Protein AF-A0AA37P4A1-F1 (afdb_monomer_lite)

Sequence (288 aa):
MKNSFPLAQKMLPEIYSTVDMIMKGRPLLVLLLFAASAVILAGMYYAATRKGTTTRQDKWAGVLSDLDACSRRKHVKSAQYDHFAGIARQEREHDAERLFRAMAHAERLQEYNCANAIVRLGGRYAPPEHVTVFRGTTDDNLRRSIDFARRPPEGLHADDIERALQSGNRYAARVLIWARSGDMRHLALMETCRRRLAANGPADARNEIAGRRANNGTAGVPANGTARASGRGTAEGSENSRPDATADNAPKGYLVCPTCGNIYPAGCSDSYCPCCLTDGRRFVAFEE

InterPro domains:
  IPR009078 Ferritin-like superfamily [SSF47240] (78-195)
  IPR012347 Ferritin-like [G3DSA:1.20.1260.10] (63-200)

pLDDT: mean 78.84, std 21.93, range [30.44, 98.75]

Radius of gyration: 36.61 Å; chains: 1; bounding box: 147×50×75 Å

Foldseek 3Di:
DDDDDDPPPPPPPVVVVVVVCVVVVVVVVVVVVVVVVVVVVVVVVVVVVVVVLVVLCVLCVLLLVLLQVLLQVLLLLLVQLCVLLVQCVVVVLQLSNQLSNLLSLLSVLLSVLSQVVCVVSVHHHDYDPDHDYDDDHNLVSLVVLLVVLPDQPDDDNNCSLVSCVVSVNVSSNLSVVLSNVSSVQSNVSSVVSSVVVQVPDDPVSVVVVVVVVVVVVPDDDDDDDDDDDDDDDDDDDDPPPDPPDPDDPRQQHWWADSNRRRIDRPVPFDCADPSPRHGSVPTDISGD

Organism: NCBI:txid214856

Structure (mmCIF, N/CA/C/O backbone):
data_AF-A0AA37P4A1-F1
#
_entry.id   AF-A0AA37P4A1-F1
#
loop_
_atom_site.group_PDB
_atom_site.id
_atom_site.type_symbol
_atom_site.label_atom_id
_atom_site.label_alt_id
_atom_site.label_comp_id
_atom_site.label_asym_id
_atom_site.label_entity_id
_atom_site.label_seq_id
_atom_site.pdbx_PDB_ins_code
_atom_site.Cartn_x
_atom_site.Cartn_y
_atom_site.Cartn_z
_atom_site.occupancy
_atom_site.B_iso_or_equiv
_atom_site.auth_seq_id
_atom_site.auth_comp_id
_atom_site.auth_asym_id
_atom_site.auth_atom_id
_atom_site.pdbx_PDB_model_num
ATOM 1 N N . MET A 1 1 ? -101.490 -24.499 50.844 1.00 45.00 1 MET A N 1
ATOM 2 C CA . MET A 1 1 ? -100.768 -24.544 49.553 1.00 45.00 1 MET A CA 1
ATOM 3 C C . MET A 1 1 ? -100.178 -23.177 49.250 1.00 45.00 1 MET A C 1
ATOM 5 O O . MET A 1 1 ? -100.944 -22.265 48.972 1.00 45.00 1 MET A O 1
ATOM 9 N N . LYS A 1 2 ? -98.852 -23.039 49.332 1.00 37.88 2 LYS A N 1
ATOM 10 C CA . LYS A 1 2 ? -98.005 -22.237 48.430 1.00 37.88 2 LYS A CA 1
ATOM 11 C C . LYS A 1 2 ? -96.560 -22.383 48.904 1.00 37.88 2 LYS A C 1
ATOM 13 O O . LYS A 1 2 ? -96.164 -21.840 49.928 1.00 37.88 2 LYS A O 1
ATOM 18 N N . ASN A 1 3 ? -95.838 -23.212 48.159 1.00 48.62 3 ASN A N 1
ATOM 19 C CA . ASN A 1 3 ? -94.389 -23.308 48.169 1.00 48.62 3 ASN A CA 1
ATOM 20 C C . ASN A 1 3 ? -93.784 -21.962 47.747 1.00 48.62 3 ASN A C 1
ATOM 22 O O . ASN A 1 3 ? -94.386 -21.246 46.944 1.00 48.62 3 ASN A O 1
ATOM 26 N N . SER A 1 4 ? -92.582 -21.674 48.243 1.00 46.59 4 SER A N 1
ATOM 27 C CA . SER A 1 4 ? -91.368 -21.551 47.418 1.00 46.59 4 SER A CA 1
ATOM 28 C C . SER A 1 4 ? -90.395 -20.541 48.022 1.00 46.59 4 SER A C 1
ATOM 30 O O . SER A 1 4 ? -90.677 -19.351 48.123 1.00 46.59 4 SER A O 1
ATOM 32 N N . PHE A 1 5 ? -89.225 -21.065 48.385 1.00 61.09 5 PHE A N 1
ATOM 33 C CA . PHE A 1 5 ? -87.964 -20.346 48.553 1.00 61.09 5 PHE A CA 1
ATOM 34 C C . PHE A 1 5 ? -87.751 -19.311 47.434 1.00 61.09 5 PHE A C 1
ATOM 36 O O . PHE A 1 5 ? -87.923 -19.657 46.265 1.00 61.09 5 PHE A O 1
ATOM 43 N N . PRO A 1 6 ? -87.286 -18.089 47.765 1.00 48.62 6 PRO A N 1
ATOM 44 C CA . PRO A 1 6 ? -86.145 -17.559 47.021 1.00 48.62 6 PRO A CA 1
ATOM 45 C C . PRO A 1 6 ? -85.296 -16.611 47.890 1.00 48.62 6 PRO A C 1
ATOM 47 O O . PRO A 1 6 ? -85.374 -15.393 47.754 1.00 48.62 6 PRO A O 1
ATOM 50 N N . LEU A 1 7 ? -84.464 -17.147 48.786 1.00 47.16 7 LEU A N 1
ATOM 51 C CA . LEU A 1 7 ? -83.413 -16.346 49.444 1.00 47.16 7 LEU A CA 1
ATOM 52 C C . LEU A 1 7 ? -81.990 -16.774 49.054 1.00 47.16 7 LEU A C 1
ATOM 54 O O . LEU A 1 7 ? -81.030 -16.087 49.378 1.00 47.16 7 LEU A O 1
ATOM 58 N N . ALA A 1 8 ? -81.850 -17.852 48.275 1.00 47.88 8 ALA A N 1
ATOM 59 C CA . ALA A 1 8 ? -80.556 -18.377 47.836 1.00 47.88 8 ALA A CA 1
ATOM 60 C C . ALA A 1 8 ? -80.054 -17.815 46.484 1.00 47.88 8 ALA A C 1
ATOM 62 O O . ALA A 1 8 ? -78.933 -18.108 46.084 1.00 47.88 8 ALA A O 1
ATOM 63 N N . GLN A 1 9 ? -80.836 -16.991 45.770 1.00 49.31 9 GLN A N 1
ATOM 64 C CA . GLN A 1 9 ? -80.509 -16.596 44.385 1.00 49.31 9 GLN A CA 1
ATOM 65 C C . GLN A 1 9 ? -79.677 -15.299 44.255 1.00 49.31 9 GLN A C 1
ATOM 67 O O . GLN A 1 9 ? -79.242 -14.970 43.155 1.00 49.31 9 GLN A O 1
ATOM 72 N N . LYS A 1 10 ? -79.446 -14.534 45.334 1.00 48.88 10 LYS A N 1
ATOM 73 C CA . LYS A 1 10 ? -78.758 -13.222 45.253 1.00 48.88 10 LYS A CA 1
ATOM 74 C C . LYS A 1 10 ? -77.292 -13.201 45.703 1.00 48.88 10 LYS A C 1
ATOM 76 O O . LYS A 1 10 ? -76.609 -12.238 45.396 1.00 48.88 10 LYS A O 1
ATOM 81 N N . MET A 1 11 ? -76.790 -14.249 46.362 1.00 46.53 11 MET A N 1
ATOM 82 C CA . MET A 1 11 ? -75.422 -14.278 46.926 1.00 46.53 11 MET A CA 1
ATOM 83 C C . MET A 1 11 ? -74.355 -14.884 45.989 1.00 46.53 11 MET A C 1
ATOM 85 O O . MET A 1 11 ? -73.165 -14.785 46.262 1.00 46.53 11 MET A O 1
ATOM 89 N N . LEU A 1 12 ? -74.751 -15.523 44.883 1.00 51.62 12 LEU A N 1
ATOM 90 C CA . LEU A 1 12 ? -73.825 -16.195 43.956 1.00 51.62 12 LEU A CA 1
ATOM 91 C C . LEU A 1 12 ? -73.126 -15.288 42.911 1.00 51.62 12 LEU A C 1
ATOM 93 O O . LEU A 1 12 ? -71.955 -15.548 42.631 1.00 51.62 12 LEU A O 1
ATOM 97 N N . PRO A 1 13 ? -73.742 -14.232 42.331 1.00 52.38 13 PRO A N 1
ATOM 98 C CA . PRO A 1 13 ? -73.084 -13.447 41.277 1.00 52.38 13 PRO A CA 1
ATOM 99 C C . PRO A 1 13 ? -72.002 -12.487 41.806 1.00 52.38 13 PRO A C 1
ATOM 101 O O . PRO A 1 13 ? -71.057 -12.166 41.087 1.00 52.38 13 PRO A O 1
ATOM 104 N N . GLU A 1 14 ? -72.090 -12.071 43.071 1.00 52.44 14 GLU A N 1
ATOM 105 C CA . GLU A 1 14 ? -71.156 -11.113 43.683 1.00 52.44 14 GLU A CA 1
ATOM 106 C C . GLU A 1 14 ? -69.807 -11.764 44.051 1.00 52.44 14 GLU A C 1
ATOM 108 O O . GLU A 1 14 ? -68.739 -11.172 43.867 1.00 52.44 14 GLU A O 1
ATOM 113 N N . ILE A 1 15 ? -69.839 -13.037 44.462 1.00 53.81 15 ILE A N 1
ATOM 114 C CA . ILE A 1 15 ? -68.646 -13.857 44.726 1.00 53.81 15 ILE A CA 1
ATOM 115 C C . ILE A 1 15 ? -67.966 -14.264 43.406 1.00 53.81 15 ILE A C 1
ATOM 117 O O . ILE A 1 15 ? -66.741 -14.243 43.301 1.00 53.81 15 ILE A O 1
ATOM 121 N N . TYR A 1 16 ? -68.738 -14.570 42.355 1.00 54.00 16 TYR A N 1
ATOM 122 C CA . TYR A 1 16 ? -68.175 -14.931 41.046 1.00 54.00 16 TYR A CA 1
ATOM 123 C C . TYR A 1 16 ? -67.425 -13.759 40.384 1.00 54.00 16 TYR A C 1
ATOM 125 O O . TYR A 1 16 ? -66.360 -13.958 39.801 1.00 54.00 16 TYR A O 1
ATOM 133 N N . SER A 1 17 ? -67.928 -12.526 40.526 1.00 56.84 17 SER A N 1
ATOM 134 C CA . SER A 1 17 ? -67.286 -11.322 39.976 1.00 56.84 17 SER A CA 1
ATOM 135 C C . SER A 1 17 ? -65.995 -10.933 40.706 1.00 56.84 17 SER A C 1
ATOM 137 O O . SER A 1 17 ? -65.056 -10.450 40.075 1.00 56.84 17 SER A O 1
ATOM 139 N N . THR A 1 18 ? -65.918 -11.138 42.023 1.00 54.84 18 THR A N 1
ATOM 140 C CA . THR A 1 18 ? -64.713 -10.835 42.816 1.00 54.84 18 THR A CA 1
ATOM 141 C C . THR A 1 18 ? -63.614 -11.877 42.604 1.00 54.84 18 THR A C 1
ATOM 143 O O . THR A 1 18 ? -62.444 -11.515 42.477 1.00 54.84 18 THR A O 1
ATOM 146 N N . VAL A 1 19 ? -63.967 -13.160 42.475 1.00 56.28 19 VAL A N 1
ATOM 147 C CA . VAL A 1 19 ? -63.004 -14.236 42.181 1.00 56.28 19 VAL A CA 1
ATOM 148 C C . VAL A 1 19 ? -62.468 -14.149 40.739 1.00 56.28 19 VAL A C 1
ATOM 150 O O . VAL A 1 19 ? -61.270 -14.349 40.538 1.00 56.28 19 VAL A O 1
ATOM 153 N N . ASP A 1 20 ? -63.284 -13.761 39.747 1.00 55.09 20 ASP A N 1
ATOM 154 C CA . ASP A 1 20 ? -62.845 -13.537 38.351 1.00 55.09 20 ASP A CA 1
ATOM 155 C C . ASP A 1 20 ? -61.889 -12.331 38.219 1.00 55.09 20 ASP A C 1
ATOM 157 O O . ASP A 1 20 ? -60.871 -12.411 37.525 1.00 55.09 20 ASP A O 1
ATOM 161 N N . MET A 1 21 ? -62.131 -11.245 38.968 1.00 54.72 21 MET A N 1
ATOM 162 C CA . MET A 1 21 ? -61.212 -10.097 39.052 1.00 54.72 21 MET A CA 1
ATOM 163 C C . MET A 1 21 ? -59.857 -10.473 39.680 1.00 54.72 21 MET A C 1
ATOM 165 O O . MET A 1 21 ? -58.810 -10.010 39.223 1.00 54.72 21 MET A O 1
ATOM 169 N N . ILE A 1 22 ? -59.850 -11.347 40.694 1.00 57.16 22 ILE A N 1
ATOM 170 C CA . ILE A 1 22 ? -58.630 -11.824 41.370 1.00 57.16 22 ILE A CA 1
ATOM 171 C C . ILE A 1 22 ? -57.854 -12.839 40.503 1.00 57.16 22 ILE A C 1
ATOM 173 O O . ILE A 1 22 ? -56.619 -12.822 40.498 1.00 57.16 22 ILE A O 1
ATOM 177 N N . MET A 1 23 ? -58.550 -13.693 39.741 1.00 60.34 23 MET A N 1
ATOM 178 C CA . MET A 1 23 ? -57.962 -14.702 38.843 1.00 60.34 23 MET A CA 1
ATOM 179 C C . MET A 1 23 ? -57.411 -14.114 37.535 1.00 60.34 23 MET A C 1
ATOM 181 O O . MET A 1 23 ? -56.427 -14.639 37.024 1.00 60.34 23 MET A O 1
ATOM 185 N N . LYS A 1 24 ? -57.981 -13.019 37.007 1.00 60.94 24 LYS A N 1
ATOM 186 C CA . LYS A 1 24 ? -57.465 -12.306 35.815 1.00 60.94 24 LYS A CA 1
ATOM 187 C C . LYS A 1 24 ? -56.474 -11.187 36.148 1.00 60.94 24 LYS A C 1
ATOM 189 O O . LYS A 1 24 ? -55.558 -10.936 35.367 1.00 60.94 24 LYS A O 1
ATOM 194 N N . GLY A 1 25 ? -56.601 -10.546 37.311 1.00 63.66 25 GLY A N 1
ATOM 195 C CA . GLY A 1 25 ? -55.705 -9.461 37.727 1.00 63.66 25 GLY A CA 1
ATOM 196 C C . GLY A 1 25 ? -54.273 -9.927 38.002 1.00 63.66 25 GLY A C 1
ATOM 197 O O . GLY A 1 25 ? -53.319 -9.245 37.639 1.00 63.66 25 GLY A O 1
ATOM 198 N N . ARG A 1 26 ? -54.106 -11.124 38.578 1.00 74.88 26 ARG A N 1
ATOM 199 C CA . ARG A 1 26 ? -52.792 -11.730 38.850 1.00 74.88 26 ARG A CA 1
ATOM 200 C C . ARG A 1 26 ? -51.976 -12.059 37.590 1.00 74.88 26 ARG A C 1
ATOM 202 O O . ARG A 1 26 ? -50.832 -11.616 37.526 1.00 74.88 26 ARG A O 1
ATOM 209 N N . PRO A 1 27 ? -52.504 -12.782 36.583 1.00 79.69 27 PRO A N 1
ATOM 210 C CA . PRO A 1 27 ? -51.762 -13.045 35.354 1.00 79.69 27 PRO A CA 1
ATOM 211 C C . PRO A 1 27 ? -51.513 -11.765 34.553 1.00 79.69 27 PRO A C 1
ATOM 213 O O . PRO A 1 27 ? -50.423 -11.617 34.013 1.00 79.69 27 PRO A O 1
ATOM 216 N N . LEU A 1 28 ? -52.451 -10.806 34.538 1.00 83.69 28 LEU A N 1
ATOM 217 C CA . LEU A 1 28 ? -52.241 -9.504 33.896 1.00 83.69 28 LEU A CA 1
ATOM 218 C C . LEU A 1 28 ? -51.096 -8.719 34.559 1.00 83.69 28 LEU A C 1
ATOM 220 O O . LEU A 1 28 ? -50.237 -8.185 33.862 1.00 83.69 28 LEU A O 1
ATOM 224 N N . LEU A 1 29 ? -51.044 -8.697 35.895 1.00 84.69 29 LEU A N 1
ATOM 225 C CA . LEU A 1 29 ? -49.957 -8.073 36.653 1.00 84.69 29 LEU A CA 1
ATOM 226 C C . LEU A 1 29 ? -48.603 -8.724 36.334 1.00 84.69 29 LEU A C 1
ATOM 228 O O . LEU A 1 29 ? -47.626 -8.021 36.092 1.00 84.69 29 LEU A O 1
ATOM 232 N N . VAL A 1 30 ? -48.542 -10.059 36.295 1.00 86.50 30 VAL A N 1
ATOM 233 C CA . VAL A 1 30 ? -47.315 -10.797 35.948 1.00 86.50 30 VAL A CA 1
ATOM 234 C C . VAL A 1 30 ? -46.861 -10.471 34.522 1.00 86.50 30 VAL A C 1
ATOM 236 O O . VAL A 1 30 ? -45.675 -10.245 34.297 1.00 86.50 30 VAL A O 1
ATOM 239 N N . LEU A 1 31 ? -47.792 -10.378 33.571 1.00 89.06 31 LEU A N 1
ATOM 240 C CA . LEU A 1 31 ? -47.498 -10.033 32.178 1.00 89.06 31 LEU A CA 1
ATOM 241 C C . LEU A 1 31 ? -46.980 -8.591 32.046 1.00 89.06 31 LEU A C 1
ATOM 243 O O . LEU A 1 31 ? -46.011 -8.350 31.329 1.00 89.06 31 LEU A O 1
ATOM 247 N N . LEU A 1 32 ? -47.565 -7.649 32.793 1.00 90.44 32 LEU A N 1
ATOM 248 C CA . LEU A 1 32 ? -47.102 -6.259 32.859 1.00 90.44 32 LEU A CA 1
ATOM 249 C C . LEU A 1 32 ? -45.704 -6.144 33.475 1.00 90.44 32 LEU A C 1
ATOM 251 O O . LEU A 1 32 ? -44.870 -5.412 32.946 1.00 90.44 32 LEU A O 1
ATOM 255 N N . LEU A 1 33 ? -45.420 -6.887 34.549 1.00 93.81 33 LEU A N 1
ATOM 256 C CA . LEU A 1 33 ? -44.086 -6.934 35.153 1.00 93.81 33 LEU A CA 1
ATOM 257 C C . LEU A 1 33 ? -43.059 -7.533 34.190 1.00 93.81 33 LEU A C 1
ATOM 259 O O . LEU A 1 33 ? -41.960 -7.000 34.064 1.00 93.81 33 LEU A O 1
ATOM 263 N N . PHE A 1 34 ? -43.423 -8.590 33.464 1.00 93.69 34 PHE A N 1
ATOM 264 C CA . PHE A 1 34 ? -42.543 -9.203 32.473 1.00 93.69 34 PHE A CA 1
ATOM 265 C C . PHE A 1 34 ? -42.251 -8.250 31.307 1.00 93.69 34 PHE A C 1
ATOM 267 O O . PHE A 1 34 ? -41.096 -8.090 30.913 1.00 93.69 34 PHE A O 1
ATOM 274 N N . ALA A 1 35 ? -43.275 -7.558 30.798 1.00 93.88 35 ALA A N 1
ATOM 275 C CA . ALA A 1 35 ? -43.117 -6.534 29.771 1.00 93.88 35 ALA A CA 1
ATOM 276 C C . ALA A 1 35 ? -42.239 -5.371 30.265 1.00 93.88 35 ALA A C 1
ATOM 278 O O . ALA A 1 35 ? -41.321 -4.954 29.561 1.00 93.88 35 ALA A O 1
ATOM 279 N N . ALA A 1 36 ? -42.457 -4.895 31.494 1.00 94.69 36 ALA A N 1
ATOM 280 C CA . ALA A 1 36 ? -41.635 -3.856 32.107 1.00 94.69 36 ALA A CA 1
ATOM 281 C C . ALA A 1 36 ? -40.171 -4.303 32.255 1.00 94.69 36 ALA A C 1
ATOM 283 O O . ALA A 1 36 ? -39.266 -3.573 31.855 1.00 94.69 36 ALA A O 1
ATOM 284 N N . SER A 1 37 ? -39.921 -5.521 32.745 1.00 94.06 37 SER A N 1
ATOM 285 C CA . SER A 1 37 ? -38.572 -6.092 32.829 1.00 94.06 37 SER A CA 1
ATOM 286 C C . SER A 1 37 ? -37.913 -6.234 31.459 1.00 94.06 37 SER A C 1
ATOM 288 O O . SER A 1 37 ? -36.741 -5.889 31.324 1.00 94.06 37 SER A O 1
ATOM 290 N N . ALA A 1 38 ? -38.642 -6.682 30.433 1.00 94.56 38 ALA A N 1
ATOM 291 C CA . ALA A 1 38 ? -38.116 -6.792 29.074 1.00 94.56 38 ALA A CA 1
ATOM 292 C C . ALA A 1 38 ? -37.735 -5.420 28.494 1.00 94.56 38 ALA A C 1
ATOM 294 O O . ALA A 1 38 ? -36.668 -5.283 27.899 1.00 94.56 38 ALA A O 1
ATOM 295 N N . VAL A 1 39 ? -38.557 -4.389 28.719 1.00 94.69 39 VAL A N 1
ATOM 296 C CA . VAL A 1 39 ? -38.268 -3.009 28.297 1.00 94.69 39 VAL A CA 1
ATOM 297 C C . VAL A 1 39 ? -37.053 -2.444 29.034 1.00 94.69 39 VAL A C 1
ATOM 299 O O . VAL A 1 39 ? -36.182 -1.850 28.400 1.00 94.69 39 VAL A O 1
ATOM 302 N N . ILE A 1 40 ? -36.946 -2.661 30.348 1.00 93.94 40 ILE A N 1
ATOM 303 C CA . ILE A 1 40 ? -35.789 -2.226 31.145 1.00 93.94 40 ILE A CA 1
ATOM 304 C C . ILE A 1 40 ? -34.516 -2.928 30.664 1.00 93.94 40 ILE A C 1
ATOM 306 O O . ILE A 1 40 ? -33.496 -2.271 30.452 1.00 93.94 40 ILE A O 1
ATOM 310 N N . LEU A 1 41 ? -34.573 -4.243 30.436 1.00 93.69 41 LEU A N 1
ATOM 311 C CA . LEU A 1 41 ? -33.433 -5.029 29.970 1.00 93.69 41 LEU A CA 1
ATOM 312 C C . LEU A 1 41 ? -33.001 -4.611 28.558 1.00 93.69 41 LEU A C 1
ATOM 314 O O . LEU A 1 41 ? -31.811 -4.414 28.317 1.00 93.69 41 LEU A O 1
ATOM 318 N N . ALA A 1 42 ? -33.955 -4.406 27.647 1.00 92.56 42 ALA A N 1
ATOM 319 C CA . ALA A 1 42 ? -33.691 -3.894 26.306 1.00 92.56 42 ALA A CA 1
ATOM 320 C C . ALA A 1 42 ? -33.094 -2.478 26.351 1.00 92.56 42 ALA A C 1
ATOM 322 O O . ALA A 1 42 ? -32.125 -2.198 25.647 1.00 92.56 42 ALA A O 1
ATOM 323 N N . GLY A 1 43 ? -33.610 -1.603 27.220 1.00 91.12 43 GLY A N 1
ATOM 324 C CA . GLY A 1 43 ? -33.081 -0.258 27.439 1.00 91.12 43 GLY A CA 1
ATOM 325 C C . GLY A 1 43 ? -31.653 -0.267 27.989 1.00 91.12 43 GLY A C 1
ATOM 326 O O . GLY A 1 43 ? -30.796 0.462 27.488 1.00 91.12 43 GLY A O 1
ATOM 327 N N . MET A 1 44 ? -31.365 -1.133 28.964 1.00 91.12 44 MET A N 1
ATOM 328 C CA . MET A 1 44 ? -30.019 -1.324 29.509 1.00 91.12 44 MET A CA 1
ATOM 329 C C . MET A 1 44 ? -29.046 -1.871 28.467 1.00 91.12 44 MET A C 1
ATOM 331 O O . MET A 1 44 ? -27.951 -1.328 28.319 1.00 91.12 44 MET A O 1
ATOM 335 N N . TYR A 1 45 ? -29.444 -2.907 27.725 1.00 89.62 45 TYR A N 1
ATOM 336 C CA . TYR A 1 45 ? -28.643 -3.481 26.646 1.00 89.62 45 TYR A CA 1
ATOM 337 C C . TYR A 1 45 ? -28.313 -2.415 25.599 1.00 89.62 45 TYR A C 1
ATOM 339 O O . TYR A 1 45 ? -27.148 -2.190 25.277 1.00 89.62 45 TYR A O 1
ATOM 347 N N . TYR A 1 46 ? -29.326 -1.673 25.154 1.00 85.12 46 TYR A N 1
ATOM 348 C CA . TYR A 1 46 ? -29.179 -0.631 24.149 1.00 85.12 46 TYR A CA 1
ATOM 349 C C . TYR A 1 46 ? -28.316 0.553 24.619 1.00 85.12 46 TYR A C 1
ATOM 351 O O . TYR A 1 46 ? -27.486 1.074 23.865 1.00 85.12 46 TYR A O 1
ATOM 359 N N . ALA A 1 47 ? -28.464 0.972 25.879 1.00 81.31 47 ALA A N 1
ATOM 360 C CA . ALA A 1 47 ? -27.635 2.012 26.477 1.00 81.31 47 ALA A CA 1
ATOM 361 C C . ALA A 1 47 ? -26.174 1.563 26.629 1.00 81.31 47 ALA A C 1
ATOM 363 O O . ALA A 1 47 ? -25.268 2.351 26.353 1.00 81.31 47 ALA A O 1
ATOM 364 N N . ALA A 1 48 ? -25.934 0.310 27.024 1.00 76.00 48 ALA A N 1
ATOM 365 C CA . ALA A 1 48 ? -24.592 -0.254 27.144 1.00 76.00 48 ALA A CA 1
ATOM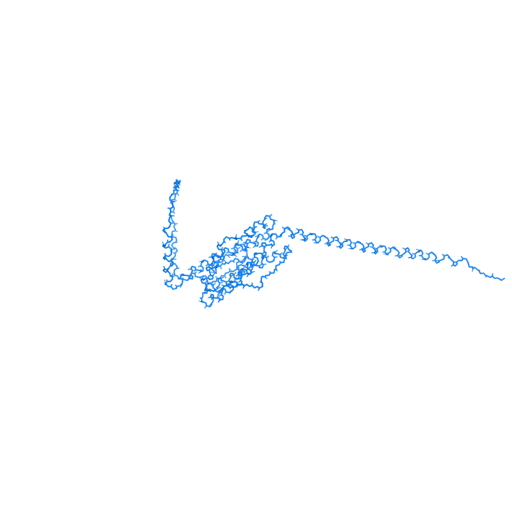 366 C C . ALA A 1 48 ? -23.893 -0.346 25.777 1.00 76.00 48 ALA A C 1
ATOM 368 O O . ALA A 1 48 ? -22.739 0.071 25.648 1.00 76.00 48 ALA A O 1
ATOM 369 N N . THR A 1 49 ? -24.599 -0.799 24.735 1.00 72.25 49 THR A N 1
ATOM 370 C CA . THR A 1 49 ? -24.040 -0.906 23.378 1.00 72.25 49 THR A CA 1
ATOM 371 C C . THR A 1 49 ? -23.787 0.459 22.734 1.00 72.25 49 THR A C 1
ATOM 373 O O . THR A 1 49 ? -22.743 0.648 22.105 1.00 72.25 49 THR A O 1
ATOM 376 N N . ARG A 1 50 ? -24.680 1.449 22.909 1.00 67.94 50 ARG A N 1
ATOM 377 C CA . ARG A 1 50 ? -24.446 2.816 22.398 1.00 67.94 50 ARG A CA 1
ATOM 378 C C . ARG A 1 50 ? -23.283 3.504 23.108 1.00 67.94 50 ARG A C 1
ATOM 380 O O . ARG A 1 50 ? -22.385 3.997 22.433 1.00 67.94 50 ARG A O 1
ATOM 387 N N . LYS A 1 51 ? -23.283 3.526 24.449 1.00 60.28 51 LYS A N 1
ATOM 388 C CA . LYS A 1 51 ? -22.247 4.223 25.233 1.00 60.28 51 LYS A CA 1
ATOM 389 C C . LYS A 1 51 ? -20.860 3.670 24.913 1.00 60.28 51 LYS A C 1
ATOM 391 O O . LYS A 1 51 ? -19.974 4.448 24.588 1.00 60.28 51 LYS A O 1
ATOM 396 N N . GLY A 1 52 ? -20.698 2.344 24.875 1.00 59.72 52 GLY A N 1
ATOM 397 C CA . GLY A 1 52 ? -19.419 1.714 24.526 1.00 59.72 52 GLY A CA 1
ATOM 398 C C . GLY A 1 52 ? -18.914 2.045 23.114 1.00 59.72 52 GLY A C 1
ATOM 399 O O . GLY A 1 52 ? -17.704 2.133 22.905 1.00 59.72 52 GLY A O 1
ATOM 400 N N . THR A 1 53 ? -19.817 2.275 22.155 1.00 58.56 53 THR A N 1
ATOM 401 C CA . THR A 1 53 ? -19.453 2.632 20.774 1.00 58.56 53 THR A CA 1
ATOM 402 C C . THR A 1 53 ? -18.944 4.073 20.682 1.00 58.56 53 THR A C 1
ATOM 404 O O . THR A 1 53 ? -17.883 4.306 20.104 1.00 58.56 53 THR A O 1
ATOM 407 N N . THR A 1 54 ? -19.640 5.027 21.310 1.00 59.94 54 THR A N 1
ATOM 408 C CA . THR A 1 54 ? -19.263 6.451 21.291 1.00 59.94 54 THR A CA 1
ATOM 409 C C . THR A 1 54 ? -17.943 6.704 22.025 1.00 59.94 54 THR A C 1
ATOM 411 O O . THR A 1 54 ? -17.042 7.314 21.459 1.00 59.94 54 THR A O 1
ATOM 414 N N . THR A 1 55 ? -17.749 6.147 23.229 1.00 61.22 55 THR A N 1
ATOM 415 C CA . THR A 1 55 ? -16.500 6.353 23.996 1.00 61.22 55 THR A CA 1
ATOM 416 C C . THR A 1 55 ? -15.280 5.726 23.308 1.00 61.22 55 THR A C 1
ATOM 418 O O . THR A 1 55 ? -14.159 6.217 23.435 1.00 61.22 55 THR A O 1
ATOM 421 N N . ARG A 1 56 ? -15.482 4.632 22.558 1.00 60.22 56 ARG A N 1
ATOM 422 C CA . ARG A 1 56 ? -14.427 3.992 21.760 1.00 60.22 56 ARG A CA 1
ATOM 423 C C . ARG A 1 56 ? -14.071 4.815 20.518 1.00 60.22 56 ARG A C 1
ATOM 425 O O . ARG A 1 56 ? -12.888 4.892 20.199 1.00 60.22 56 ARG A O 1
ATOM 432 N N . GLN A 1 57 ? -15.046 5.410 19.828 1.00 61.84 57 GLN A N 1
ATOM 433 C CA . GLN A 1 57 ? -14.779 6.283 18.677 1.00 61.84 57 GLN A CA 1
ATOM 434 C C . GLN A 1 57 ? -14.007 7.541 19.085 1.00 61.84 57 GLN A C 1
ATOM 436 O O . GLN A 1 57 ? -13.003 7.840 18.444 1.00 61.84 57 GLN A O 1
ATOM 441 N N . ASP A 1 58 ? -14.381 8.191 20.190 1.00 72.75 58 ASP A N 1
ATOM 442 C CA . ASP A 1 58 ? -13.643 9.352 20.709 1.00 72.75 58 ASP A CA 1
ATOM 443 C C . ASP A 1 58 ? -12.197 8.989 21.076 1.00 72.75 58 ASP A C 1
ATOM 445 O O . ASP A 1 58 ? -11.260 9.713 20.740 1.00 72.75 58 ASP A O 1
ATOM 449 N N . LYS A 1 59 ? -11.984 7.812 21.687 1.00 81.75 59 LYS A N 1
ATOM 450 C CA . LYS A 1 59 ? -10.641 7.322 22.042 1.00 81.75 59 LYS A CA 1
ATOM 451 C C . LYS A 1 59 ? -9.729 7.136 20.825 1.00 81.75 59 LYS A C 1
ATOM 453 O O . LYS A 1 59 ? -8.524 7.366 20.919 1.00 81.75 59 LYS A O 1
ATOM 458 N N . TRP A 1 60 ? -10.275 6.671 19.702 1.00 89.12 60 TRP A N 1
ATOM 459 C CA . TRP A 1 60 ? -9.493 6.316 18.514 1.00 89.12 60 TRP A CA 1
ATOM 460 C C . TRP A 1 60 ? -9.620 7.317 17.370 1.00 89.12 60 TRP A C 1
ATOM 462 O O . TRP A 1 60 ? -9.104 7.032 16.295 1.00 89.12 60 TRP A O 1
ATOM 472 N N . ALA A 1 61 ? -10.257 8.472 17.572 1.00 90.31 61 ALA A N 1
ATOM 473 C CA . ALA A 1 61 ? -10.547 9.423 16.500 1.00 90.31 61 ALA A CA 1
ATOM 474 C C . ALA A 1 61 ? -9.293 9.812 15.694 1.00 90.31 61 ALA A C 1
ATOM 476 O O . ALA A 1 61 ? -9.298 9.737 14.466 1.00 90.31 61 ALA A O 1
ATOM 477 N N . GLY A 1 62 ? -8.185 10.124 16.378 1.00 92.25 62 GLY A N 1
ATOM 478 C CA . GLY A 1 62 ? -6.904 10.415 15.724 1.00 92.25 62 GLY A CA 1
ATOM 479 C C . GLY A 1 62 ? -6.346 9.224 14.938 1.00 92.25 62 GLY A C 1
ATOM 480 O O . GLY A 1 62 ? -5.987 9.367 13.778 1.00 92.25 62 GLY A O 1
ATOM 481 N N . VAL A 1 63 ? -6.363 8.024 15.527 1.00 94.94 63 VAL A N 1
ATOM 482 C CA . VAL A 1 63 ? -5.872 6.795 14.874 1.00 94.94 63 VAL A CA 1
ATOM 483 C C . VAL A 1 63 ? -6.722 6.420 13.656 1.00 94.94 63 VAL A C 1
ATOM 485 O O . VAL A 1 63 ? -6.194 5.963 12.646 1.00 94.94 63 VAL A O 1
ATOM 488 N N . LEU A 1 64 ? -8.041 6.607 13.735 1.00 95.38 64 LEU A N 1
ATOM 489 C CA . LEU A 1 64 ? -8.959 6.400 12.616 1.00 95.38 64 LEU A CA 1
ATOM 490 C C . LEU A 1 64 ? -8.663 7.378 11.474 1.00 95.38 64 LEU A C 1
ATOM 492 O O . LEU A 1 64 ? -8.631 6.953 10.322 1.00 95.38 64 LEU A O 1
ATOM 496 N N . SER A 1 65 ? -8.396 8.648 11.795 1.00 94.69 65 SER A N 1
ATOM 497 C CA . SER A 1 65 ? -7.980 9.665 10.821 1.00 94.69 65 SER A CA 1
ATOM 498 C C . SER A 1 65 ? -6.648 9.305 10.153 1.00 94.69 65 SER A C 1
ATOM 500 O O . SER A 1 65 ? -6.535 9.342 8.929 1.00 94.69 65 SER A O 1
ATOM 502 N N . ASP A 1 66 ? -5.662 8.857 10.932 1.00 95.38 66 ASP A N 1
ATOM 503 C CA . ASP A 1 66 ? -4.354 8.435 10.421 1.00 95.38 66 ASP A CA 1
ATOM 504 C C . ASP A 1 66 ? -4.461 7.230 9.472 1.00 95.38 66 ASP A C 1
ATOM 506 O O . ASP A 1 66 ? -3.851 7.209 8.398 1.00 95.38 66 ASP A O 1
ATOM 510 N N . LEU A 1 67 ? -5.276 6.232 9.833 1.00 97.06 67 LEU A N 1
ATOM 511 C CA . LEU A 1 67 ? -5.538 5.071 8.984 1.00 97.06 67 LEU A CA 1
ATOM 512 C C . LEU A 1 67 ? -6.310 5.445 7.710 1.00 97.06 67 LEU A C 1
ATOM 514 O O . LEU A 1 67 ? -6.000 4.895 6.652 1.00 97.06 67 LEU A O 1
ATOM 518 N N . ASP A 1 68 ? -7.291 6.352 7.775 1.00 96.12 68 ASP A N 1
ATOM 519 C CA . ASP A 1 68 ? -8.036 6.825 6.594 1.00 96.12 68 ASP A CA 1
ATOM 520 C C . ASP A 1 68 ? -7.106 7.580 5.641 1.00 96.12 68 ASP A C 1
ATOM 522 O O . ASP A 1 68 ? -7.024 7.246 4.457 1.00 96.12 68 ASP A O 1
ATOM 526 N N . ALA A 1 69 ? -6.303 8.506 6.169 1.00 95.12 69 ALA A N 1
ATOM 527 C CA . ALA A 1 69 ? -5.311 9.234 5.393 1.00 95.12 69 ALA A CA 1
ATOM 528 C C . ALA A 1 69 ? -4.279 8.290 4.758 1.00 95.12 69 ALA A C 1
ATOM 530 O O . ALA A 1 69 ? -3.915 8.462 3.593 1.00 95.12 69 ALA A O 1
ATOM 531 N N . CYS A 1 70 ? -3.826 7.268 5.492 1.00 95.94 70 CYS A N 1
ATOM 532 C CA . CYS A 1 70 ? -2.963 6.230 4.940 1.00 95.94 70 CYS A CA 1
ATOM 533 C C . CYS A 1 70 ? -3.665 5.477 3.801 1.00 95.94 70 CYS A C 1
ATOM 535 O O . CYS A 1 70 ? -3.131 5.434 2.695 1.00 95.94 70 CYS A O 1
ATOM 537 N N . SER A 1 71 ? -4.884 4.976 4.028 1.00 97.56 71 SER A N 1
ATOM 538 C CA . SER A 1 71 ? -5.673 4.233 3.032 1.00 97.56 71 SER A CA 1
ATOM 539 C C . SER A 1 71 ? -5.842 5.026 1.733 1.00 97.56 71 SER A C 1
ATOM 541 O O . SER A 1 71 ? -5.529 4.517 0.660 1.00 97.56 71 SER A O 1
ATOM 543 N N . ARG A 1 72 ? -6.214 6.311 1.821 1.00 96.12 72 ARG A N 1
ATOM 544 C CA . ARG A 1 72 ? -6.368 7.194 0.650 1.00 96.12 72 ARG A CA 1
ATOM 545 C C . ARG A 1 72 ? -5.067 7.385 -0.124 1.00 96.12 72 ARG A C 1
ATOM 547 O O . ARG A 1 72 ? -5.080 7.349 -1.353 1.00 96.12 72 ARG A O 1
ATOM 554 N N . ARG A 1 73 ? -3.935 7.579 0.568 1.00 94.38 73 ARG A N 1
ATOM 555 C CA . ARG A 1 73 ? -2.623 7.698 -0.095 1.00 94.38 73 ARG A CA 1
ATOM 556 C C . ARG A 1 73 ? -2.267 6.412 -0.837 1.00 94.38 73 ARG A C 1
ATOM 558 O O . ARG A 1 73 ? -1.847 6.486 -1.988 1.00 94.38 73 ARG A O 1
ATOM 565 N N . LYS A 1 74 ? -2.461 5.254 -0.198 1.00 96.06 74 LYS A N 1
ATOM 566 C CA . LYS A 1 74 ? -2.213 3.937 -0.803 1.00 96.06 74 LYS A CA 1
ATOM 567 C C . LYS A 1 74 ? -3.105 3.703 -2.025 1.00 96.06 74 LYS A C 1
ATOM 569 O O . LYS A 1 74 ? -2.604 3.301 -3.073 1.00 96.06 74 LYS A O 1
ATOM 574 N N . HIS A 1 75 ? -4.379 4.084 -1.943 1.00 97.56 75 HIS A N 1
ATOM 575 C CA . HIS A 1 75 ? -5.311 4.027 -3.067 1.00 97.56 75 HIS A CA 1
ATOM 576 C C . HIS A 1 75 ? -4.799 4.812 -4.282 1.00 97.56 75 HIS A C 1
ATOM 578 O O . HIS A 1 75 ? -4.612 4.250 -5.363 1.00 97.56 75 HIS A O 1
ATOM 584 N N . VAL A 1 76 ? -4.493 6.101 -4.083 1.00 95.69 76 VAL A N 1
ATOM 585 C CA . VAL A 1 76 ? -4.002 6.999 -5.141 1.00 95.69 76 VAL A CA 1
ATOM 586 C C . VAL A 1 76 ? -2.709 6.469 -5.760 1.00 95.69 76 VAL A C 1
ATOM 588 O O . VAL A 1 76 ? -2.601 6.407 -6.985 1.00 95.69 76 VAL A O 1
ATOM 591 N N . LYS A 1 77 ? -1.744 6.045 -4.934 1.00 95.44 77 LYS A N 1
ATOM 592 C CA . LYS A 1 77 ? -0.476 5.484 -5.420 1.00 95.44 77 LYS A CA 1
ATOM 593 C C . LYS A 1 77 ? -0.693 4.211 -6.231 1.00 95.44 77 LYS A C 1
ATOM 595 O O . LYS A 1 77 ? -0.048 4.053 -7.262 1.00 95.44 77 LYS A O 1
ATOM 600 N N . SER A 1 78 ? -1.608 3.335 -5.813 1.00 97.56 78 SER A N 1
ATOM 601 C CA . SER A 1 78 ? -1.881 2.097 -6.547 1.00 97.56 78 SER A CA 1
ATOM 602 C C . SER A 1 78 ? -2.390 2.369 -7.967 1.00 97.56 78 SER A C 1
ATOM 604 O O . SER A 1 78 ? -1.845 1.820 -8.923 1.00 97.56 78 SER A O 1
ATOM 606 N N . ALA A 1 79 ? -3.341 3.295 -8.120 1.00 96.75 79 ALA A N 1
ATOM 607 C CA . ALA A 1 79 ? -3.874 3.686 -9.422 1.00 96.75 79 ALA A CA 1
ATOM 608 C C . ALA A 1 79 ? -2.828 4.412 -10.288 1.00 96.75 79 ALA A C 1
ATOM 610 O O . ALA A 1 79 ? -2.742 4.173 -11.493 1.00 96.75 79 ALA A O 1
ATOM 611 N N . GLN A 1 80 ? -1.992 5.266 -9.686 1.00 96.06 80 GLN A N 1
ATOM 612 C CA . GLN A 1 80 ? -0.881 5.910 -10.396 1.00 96.06 80 GLN A CA 1
ATOM 613 C C . GLN A 1 80 ? 0.139 4.888 -10.903 1.00 96.06 80 GLN A C 1
ATOM 615 O O . GLN A 1 80 ? 0.550 4.960 -12.057 1.00 96.06 80 GLN A O 1
ATOM 620 N N . TYR A 1 81 ? 0.521 3.914 -10.078 1.00 97.50 81 TYR A N 1
ATOM 621 C CA . TYR A 1 81 ? 1.478 2.886 -10.471 1.00 97.50 81 TYR A CA 1
ATOM 622 C C . TYR A 1 81 ? 0.921 1.928 -11.527 1.00 97.50 81 TYR A C 1
ATOM 624 O O . TYR A 1 81 ? 1.658 1.586 -12.448 1.00 97.50 81 TYR A O 1
ATOM 632 N N . ASP A 1 82 ? -0.365 1.563 -11.489 1.00 97.25 82 ASP A N 1
ATOM 633 C CA . ASP A 1 82 ? -0.979 0.808 -12.594 1.00 97.25 82 ASP A CA 1
ATOM 634 C C . ASP A 1 82 ? -0.900 1.596 -13.916 1.00 97.25 82 ASP A C 1
ATOM 636 O O . ASP A 1 82 ? -0.574 1.037 -14.966 1.00 97.25 82 ASP A O 1
ATOM 640 N N . HIS A 1 83 ? -1.142 2.912 -13.873 1.00 97.06 83 HIS A N 1
ATOM 641 C CA . HIS A 1 83 ? -1.008 3.766 -15.053 1.00 97.06 83 HIS A CA 1
ATOM 642 C C . HIS A 1 83 ? 0.440 3.823 -15.561 1.00 97.06 83 HIS A C 1
ATOM 644 O O . HIS A 1 83 ? 0.682 3.660 -16.758 1.00 97.06 83 HIS A O 1
ATOM 650 N N . PHE A 1 84 ? 1.409 4.000 -14.659 1.00 97.44 84 PHE A N 1
ATOM 651 C CA . PHE A 1 84 ? 2.830 4.057 -15.010 1.00 97.44 84 PHE A CA 1
ATOM 652 C C . PHE A 1 84 ? 3.352 2.731 -15.561 1.00 97.44 84 PHE A C 1
ATOM 654 O O . PHE A 1 84 ? 4.136 2.743 -16.506 1.00 97.44 84 PHE A O 1
ATOM 661 N N . ALA A 1 85 ? 2.870 1.593 -15.054 1.00 97.38 85 ALA A N 1
ATOM 662 C CA . ALA A 1 85 ? 3.153 0.290 -15.647 1.00 97.38 85 ALA A CA 1
ATOM 663 C C . ALA A 1 85 ? 2.682 0.220 -17.109 1.00 97.38 85 ALA A C 1
ATOM 665 O O . ALA A 1 85 ? 3.403 -0.274 -17.972 1.00 97.38 85 ALA A O 1
ATOM 666 N N . GLY A 1 86 ? 1.495 0.761 -17.407 1.00 96.81 86 GLY A N 1
ATOM 667 C CA . GLY A 1 86 ? 0.974 0.839 -18.772 1.00 96.81 86 GLY A CA 1
ATOM 668 C C . GLY A 1 86 ? 1.858 1.656 -19.720 1.00 96.81 86 GLY A C 1
ATOM 669 O O . GLY A 1 86 ? 2.042 1.244 -20.865 1.00 96.81 86 GLY A O 1
ATOM 670 N N . ILE A 1 87 ? 2.421 2.769 -19.241 1.00 96.62 87 ILE A N 1
ATOM 671 C CA . ILE A 1 87 ? 3.365 3.611 -19.995 1.00 96.62 87 ILE A CA 1
ATOM 672 C C . ILE A 1 87 ? 4.694 2.876 -20.204 1.00 96.62 87 ILE A C 1
ATOM 674 O O . ILE A 1 87 ? 5.143 2.753 -21.339 1.00 96.62 87 ILE A O 1
ATOM 678 N N . ALA A 1 88 ? 5.277 2.312 -19.143 1.00 95.88 88 ALA A N 1
ATOM 679 C CA . ALA A 1 88 ? 6.532 1.562 -19.226 1.00 95.88 88 ALA A CA 1
ATOM 680 C C . ALA A 1 88 ? 6.443 0.389 -20.208 1.00 95.88 88 ALA A C 1
ATOM 682 O O . ALA A 1 88 ? 7.358 0.164 -20.995 1.00 95.88 88 ALA A O 1
ATOM 683 N N . ARG A 1 89 ? 5.294 -0.295 -20.251 1.00 96.06 89 ARG A N 1
ATOM 684 C CA . ARG A 1 89 ? 5.016 -1.332 -21.250 1.00 96.06 89 ARG A CA 1
ATOM 685 C C . ARG A 1 89 ? 5.043 -0.798 -22.684 1.00 96.06 89 ARG A C 1
ATOM 687 O O . ARG A 1 89 ? 5.580 -1.455 -23.571 1.00 96.06 89 ARG A O 1
ATOM 694 N N . GLN A 1 90 ? 4.449 0.373 -22.932 1.00 96.19 90 GLN A N 1
ATOM 695 C CA . GLN A 1 90 ? 4.441 1.004 -24.262 1.00 96.19 90 GLN A CA 1
ATOM 696 C C . GLN A 1 90 ? 5.848 1.426 -24.697 1.00 96.19 90 GLN A C 1
ATOM 698 O O . GLN A 1 90 ? 6.200 1.268 -25.864 1.00 96.19 90 GLN A O 1
ATOM 703 N N . GLU A 1 91 ? 6.655 1.902 -23.751 1.00 95.31 91 GLU A N 1
ATOM 704 C CA . GLU A 1 91 ? 8.052 2.293 -23.963 1.00 95.31 91 GLU A CA 1
ATOM 705 C C . GLU A 1 91 ? 9.019 1.096 -24.002 1.00 95.31 91 GLU A C 1
ATOM 707 O O . GLU A 1 91 ? 10.188 1.272 -24.324 1.00 95.31 91 GLU A O 1
ATOM 712 N N . ARG A 1 92 ? 8.527 -0.128 -23.749 1.00 93.81 92 ARG A N 1
ATOM 713 C CA . ARG A 1 92 ? 9.312 -1.378 -23.657 1.00 93.81 92 ARG A CA 1
ATOM 714 C C . ARG A 1 92 ? 10.334 -1.385 -22.514 1.00 93.81 92 ARG A C 1
ATOM 716 O O . ARG A 1 92 ? 11.314 -2.125 -22.545 1.00 93.81 92 ARG A O 1
ATOM 723 N N . GLU A 1 93 ? 10.058 -0.625 -21.463 1.00 93.56 93 GLU A N 1
ATOM 724 C CA . GLU A 1 93 ? 10.864 -0.564 -20.247 1.00 93.56 93 GLU A CA 1
ATOM 725 C C . GLU A 1 93 ? 10.420 -1.635 -19.244 1.00 93.56 93 GLU A C 1
ATOM 727 O O . GLU A 1 93 ? 9.779 -1.364 -18.224 1.00 93.56 93 GLU A O 1
ATOM 732 N N . HIS A 1 94 ? 10.749 -2.894 -19.546 1.00 93.00 94 HIS A N 1
ATOM 733 C CA . HIS A 1 94 ? 10.203 -4.061 -18.844 1.00 93.00 94 HIS A CA 1
ATOM 734 C C . HIS A 1 94 ? 10.553 -4.141 -17.343 1.00 93.00 94 HIS A C 1
ATOM 736 O O . HIS A 1 94 ? 9.728 -4.600 -16.553 1.00 93.00 94 HIS A O 1
ATOM 742 N N . ASP A 1 95 ? 11.741 -3.686 -16.913 1.00 93.50 95 ASP A N 1
ATOM 743 C CA . ASP A 1 95 ? 12.095 -3.625 -15.477 1.00 93.50 95 ASP A CA 1
ATOM 744 C C . ASP A 1 95 ? 11.156 -2.664 -14.727 1.00 93.50 95 ASP A C 1
ATOM 746 O O . ASP A 1 95 ? 10.582 -3.009 -13.691 1.00 93.50 95 ASP A O 1
ATOM 750 N N . ALA A 1 96 ? 10.939 -1.474 -15.296 1.00 95.94 96 ALA A N 1
ATOM 751 C CA . ALA A 1 96 ? 10.062 -0.463 -14.721 1.00 95.94 96 ALA A CA 1
ATOM 752 C C . ALA A 1 96 ? 8.595 -0.909 -14.735 1.00 95.94 96 ALA A C 1
ATOM 754 O O . ALA A 1 96 ? 7.898 -0.731 -13.737 1.00 95.94 96 ALA A O 1
ATOM 755 N N . GLU A 1 97 ? 8.135 -1.539 -15.821 1.00 97.00 97 GLU A N 1
ATOM 756 C CA . GLU A 1 97 ? 6.790 -2.112 -15.907 1.00 97.00 97 GLU A CA 1
ATOM 757 C C . GLU A 1 97 ? 6.536 -3.102 -14.762 1.00 97.00 97 GLU A C 1
ATOM 759 O O . GLU A 1 97 ? 5.569 -2.946 -14.009 1.00 97.00 97 GLU A O 1
ATOM 764 N N . ARG A 1 98 ? 7.416 -4.099 -14.591 1.00 96.88 98 ARG A N 1
ATOM 765 C CA . ARG A 1 98 ? 7.277 -5.105 -13.526 1.00 96.88 98 ARG A CA 1
ATOM 766 C C . ARG A 1 98 ? 7.320 -4.467 -12.142 1.00 96.88 98 ARG A C 1
ATOM 768 O O . ARG A 1 98 ? 6.508 -4.820 -11.284 1.00 96.88 98 ARG A O 1
ATOM 775 N N . LEU A 1 99 ? 8.216 -3.501 -11.932 1.00 97.75 99 LEU A N 1
ATOM 776 C CA . LEU A 1 99 ? 8.311 -2.775 -10.668 1.00 97.75 99 LEU A CA 1
ATOM 777 C C . LEU A 1 99 ? 7.013 -2.026 -10.353 1.00 97.75 99 LEU A C 1
ATOM 779 O O . LEU A 1 99 ? 6.487 -2.154 -9.248 1.00 97.75 99 LEU A O 1
ATOM 783 N N . PHE A 1 100 ? 6.470 -1.270 -11.309 1.00 98.00 100 PHE A N 1
ATOM 784 C CA . PHE A 1 100 ? 5.231 -0.523 -11.111 1.00 98.00 100 PHE A CA 1
ATOM 785 C C . PHE A 1 100 ? 4.038 -1.446 -10.849 1.00 98.00 100 PHE A C 1
ATOM 787 O O . PHE A 1 100 ? 3.271 -1.172 -9.926 1.00 98.00 100 PHE A O 1
ATOM 794 N N . ARG A 1 101 ? 3.917 -2.580 -11.555 1.00 98.44 101 ARG A N 1
ATOM 795 C CA . ARG A 1 101 ? 2.870 -3.586 -11.277 1.00 98.44 101 ARG A CA 1
ATOM 796 C C . ARG A 1 101 ? 2.980 -4.153 -9.858 1.00 98.44 101 ARG A C 1
ATOM 798 O O . ARG A 1 101 ? 1.974 -4.238 -9.150 1.00 98.44 101 ARG A O 1
ATOM 805 N N . ALA A 1 102 ? 4.194 -4.502 -9.428 1.00 98.44 102 ALA A N 1
ATOM 806 C CA . ALA A 1 102 ? 4.443 -5.021 -8.086 1.00 98.44 102 ALA A CA 1
ATOM 807 C C . ALA A 1 102 ? 4.128 -3.976 -7.002 1.00 98.44 102 ALA A C 1
ATOM 809 O O . ALA A 1 102 ? 3.456 -4.288 -6.017 1.00 98.44 102 ALA A O 1
ATOM 810 N N . MET A 1 103 ? 4.552 -2.723 -7.200 1.00 98.56 103 MET A N 1
ATOM 811 C CA . MET A 1 103 ? 4.235 -1.621 -6.289 1.00 98.56 103 MET A CA 1
ATOM 812 C C . MET A 1 103 ? 2.735 -1.349 -6.238 1.00 98.56 103 MET A C 1
ATOM 814 O O . MET A 1 103 ? 2.190 -1.246 -5.147 1.00 98.56 103 MET A O 1
ATOM 818 N N . ALA A 1 104 ? 2.032 -1.306 -7.372 1.00 98.56 104 ALA A N 1
ATOM 819 C CA . ALA A 1 104 ? 0.585 -1.106 -7.386 1.00 98.56 104 ALA A CA 1
ATOM 820 C C . ALA A 1 104 ? -0.152 -2.179 -6.567 1.00 98.56 104 ALA A C 1
ATOM 822 O O . ALA A 1 104 ? -1.048 -1.871 -5.778 1.00 98.56 104 ALA A O 1
ATOM 823 N N . HIS A 1 105 ? 0.270 -3.441 -6.689 1.00 98.75 105 HIS A N 1
ATOM 824 C CA . HIS A 1 105 ? -0.269 -4.529 -5.879 1.00 98.75 105 HIS A CA 1
ATOM 825 C C . HIS A 1 105 ? 0.053 -4.377 -4.385 1.00 98.75 105 HIS A C 1
ATOM 827 O O . HIS A 1 105 ? -0.835 -4.542 -3.547 1.00 98.75 105 HIS A O 1
ATOM 833 N N . ALA A 1 106 ? 1.291 -4.023 -4.036 1.00 98.62 106 ALA A N 1
ATOM 834 C CA . ALA A 1 106 ? 1.685 -3.766 -2.653 1.00 98.62 106 ALA A CA 1
ATOM 835 C C . ALA A 1 106 ? 0.886 -2.617 -2.013 1.00 98.62 106 ALA A C 1
ATOM 837 O O . ALA A 1 106 ? 0.443 -2.739 -0.870 1.00 98.62 106 ALA A O 1
ATOM 838 N N . GLU A 1 107 ? 0.658 -1.527 -2.749 1.00 98.50 107 GLU A N 1
ATOM 839 C CA . GLU A 1 107 ? -0.149 -0.392 -2.290 1.00 98.50 107 GLU A CA 1
ATOM 840 C C . GLU A 1 107 ? -1.607 -0.821 -2.041 1.00 98.50 107 GLU A C 1
ATOM 842 O O . GLU A 1 107 ? -2.156 -0.493 -0.991 1.00 98.50 107 GLU A O 1
ATOM 847 N N . ARG A 1 108 ? -2.210 -1.648 -2.913 1.00 98.44 108 ARG A N 1
ATOM 848 C CA . ARG A 1 108 ? -3.555 -2.223 -2.683 1.00 98.44 108 ARG A CA 1
ATOM 849 C C . ARG A 1 108 ? -3.631 -3.078 -1.417 1.00 98.44 108 ARG A C 1
ATOM 851 O O . ARG A 1 108 ? -4.599 -2.980 -0.664 1.00 98.44 108 ARG A O 1
ATOM 858 N N . LEU A 1 109 ? -2.617 -3.906 -1.152 1.00 98.50 109 LEU A N 1
ATOM 859 C CA . LEU A 1 109 ? -2.551 -4.703 0.081 1.00 98.50 109 LEU A CA 1
ATOM 860 C C . LEU A 1 109 ? -2.462 -3.808 1.325 1.00 98.50 109 LEU A C 1
ATOM 862 O O . LEU A 1 109 ? -3.099 -4.079 2.345 1.00 98.50 109 LEU A O 1
ATOM 866 N N . GLN A 1 110 ? -1.686 -2.729 1.250 1.00 98.31 110 GLN A N 1
ATOM 867 C CA . GLN A 1 110 ? -1.530 -1.779 2.350 1.00 98.31 110 GLN A CA 1
ATOM 868 C C . GLN A 1 110 ? -2.799 -0.948 2.575 1.00 98.31 110 GLN A C 1
ATOM 870 O O . GLN A 1 110 ? -3.196 -0.774 3.726 1.00 98.31 110 GLN A O 1
ATOM 875 N N . GLU A 1 111 ? -3.478 -0.514 1.510 1.00 98.31 111 GLU A N 1
ATOM 876 C CA . GLU A 1 111 ? -4.810 0.093 1.592 1.00 98.31 111 GLU A CA 1
ATOM 877 C C . GLU A 1 111 ? -5.791 -0.854 2.286 1.00 98.31 111 GLU A C 1
ATOM 879 O O . GLU A 1 111 ? -6.418 -0.470 3.272 1.00 98.31 111 GLU A O 1
ATOM 884 N N . TYR A 1 112 ? -5.881 -2.106 1.826 1.00 98.31 112 TYR A N 1
ATOM 885 C CA . TYR A 1 112 ? -6.765 -3.110 2.415 1.00 98.31 112 TYR A CA 1
ATOM 886 C C . TYR A 1 112 ? -6.492 -3.314 3.910 1.00 98.31 112 TYR A C 1
ATOM 888 O O . TYR A 1 112 ? -7.421 -3.365 4.718 1.00 98.31 112 TYR A O 1
ATOM 896 N N . ASN A 1 113 ? -5.220 -3.395 4.305 1.00 98.38 113 ASN A N 1
ATOM 897 C CA . ASN A 1 113 ? -4.839 -3.557 5.705 1.00 98.38 113 ASN A CA 1
ATOM 898 C C . ASN A 1 113 ? -5.283 -2.366 6.568 1.00 98.38 113 ASN A C 1
ATOM 900 O O . ASN A 1 113 ? -5.825 -2.573 7.660 1.00 98.38 113 ASN A O 1
ATOM 904 N N . CYS A 1 114 ? -5.095 -1.137 6.080 1.00 98.19 114 CYS A N 1
ATOM 905 C CA . CYS A 1 114 ? -5.555 0.073 6.759 1.00 98.19 114 CYS A CA 1
ATOM 906 C C . CYS A 1 114 ? -7.089 0.136 6.822 1.00 98.19 114 CYS A C 1
ATOM 908 O O . CYS A 1 114 ? -7.646 0.330 7.903 1.00 98.19 114 CYS A O 1
ATOM 910 N N . ALA A 1 115 ? -7.781 -0.133 5.714 1.00 98.19 115 ALA A N 1
ATOM 911 C CA . ALA A 1 115 ? -9.240 -0.166 5.640 1.00 98.19 115 ALA A CA 1
ATOM 912 C C . ALA A 1 115 ? -9.847 -1.199 6.604 1.00 98.19 115 ALA A C 1
ATOM 914 O O . ALA A 1 115 ? -10.770 -0.899 7.364 1.00 98.19 115 ALA A O 1
ATOM 915 N N . ASN A 1 116 ? -9.284 -2.407 6.651 1.00 98.00 116 ASN A N 1
ATOM 916 C CA . ASN A 1 116 ? -9.695 -3.441 7.598 1.00 98.00 116 ASN A CA 1
ATOM 917 C C . ASN A 1 116 ? -9.439 -3.004 9.051 1.00 98.00 116 ASN A C 1
ATOM 919 O O . ASN A 1 116 ? -10.240 -3.282 9.946 1.00 98.00 116 ASN A O 1
ATOM 923 N N . ALA A 1 117 ? -8.348 -2.276 9.309 1.00 97.38 117 ALA A N 1
ATOM 924 C CA . ALA A 1 117 ? -8.100 -1.716 10.630 1.00 97.38 117 ALA A CA 1
ATOM 925 C C . ALA A 1 117 ? -9.136 -0.664 11.039 1.00 97.38 117 ALA A C 1
ATOM 927 O O . ALA A 1 117 ? -9.621 -0.720 12.168 1.00 97.38 117 ALA A O 1
ATOM 928 N N . ILE A 1 118 ? -9.546 0.214 10.123 1.00 96.81 118 ILE A N 1
ATOM 929 C CA . ILE A 1 118 ? -10.625 1.187 10.348 1.00 96.81 118 ILE A CA 1
ATOM 930 C C . ILE A 1 118 ? -11.918 0.468 10.747 1.00 96.81 118 ILE A C 1
ATOM 932 O O . ILE A 1 118 ? -12.500 0.785 11.787 1.00 96.81 118 ILE A O 1
ATOM 936 N N . VAL A 1 119 ? -12.329 -0.550 9.983 1.00 95.44 119 VAL A N 1
ATOM 937 C CA . VAL A 1 119 ? -13.553 -1.324 10.259 1.00 95.44 119 VAL A CA 1
ATOM 938 C C . VAL A 1 119 ? -13.488 -1.996 11.634 1.00 95.44 119 VAL A C 1
ATOM 940 O O . VAL A 1 119 ? -14.420 -1.879 12.429 1.00 95.44 119 VAL A O 1
ATOM 943 N N . ARG A 1 120 ? -12.363 -2.634 11.979 1.00 93.38 120 ARG A N 1
ATOM 944 C CA . ARG A 1 120 ? -12.162 -3.275 13.296 1.00 93.38 120 ARG A CA 1
ATOM 945 C C . ARG A 1 120 ? -12.198 -2.291 14.466 1.00 93.38 120 ARG A C 1
ATOM 947 O O . ARG A 1 120 ? -12.512 -2.668 15.598 1.00 93.38 120 ARG A O 1
ATOM 954 N N . LEU A 1 121 ? -11.860 -1.030 14.225 1.00 91.81 121 LEU A N 1
ATOM 955 C CA . LEU A 1 121 ? -11.935 0.025 15.230 1.00 91.81 121 LEU A CA 1
ATOM 956 C C . LEU A 1 121 ? -13.333 0.652 15.340 1.00 91.81 121 LEU A C 1
ATOM 958 O O . LEU A 1 121 ? -13.562 1.398 16.289 1.00 91.81 121 LEU A O 1
ATOM 962 N N . GLY A 1 122 ? -14.277 0.264 14.476 1.00 90.06 122 GLY A N 1
ATOM 963 C CA . GLY A 1 122 ? -15.644 0.794 14.435 1.00 90.06 122 GLY A CA 1
ATOM 964 C C . GLY A 1 122 ? -15.798 2.012 13.520 1.00 90.06 122 GLY A C 1
ATOM 965 O O . GLY A 1 122 ? -16.799 2.722 13.604 1.00 90.06 122 GLY A O 1
ATOM 966 N N . GLY A 1 123 ? -14.801 2.287 12.677 1.00 92.44 123 GLY A N 1
ATOM 967 C CA . GLY A 1 123 ? -14.860 3.319 11.649 1.00 92.44 123 GLY A CA 1
ATOM 968 C C . GLY A 1 123 ? -15.429 2.800 10.328 1.00 92.44 123 GLY A C 1
ATOM 969 O O . GLY A 1 123 ? -15.819 1.638 10.197 1.00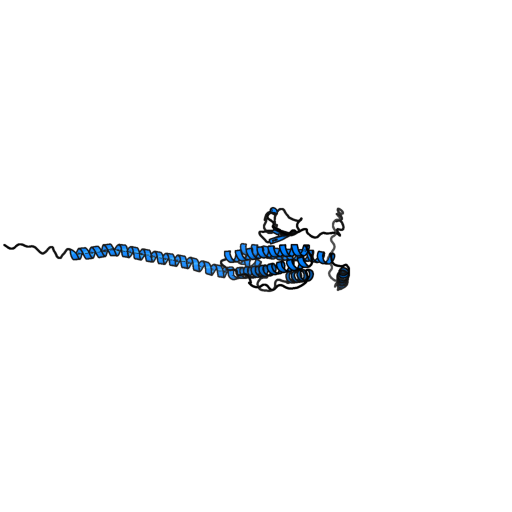 92.44 123 GLY A O 1
ATOM 970 N N . ARG A 1 124 ? -15.452 3.676 9.323 1.00 94.25 124 ARG A N 1
ATOM 971 C CA . ARG A 1 124 ? -15.824 3.350 7.941 1.00 94.25 124 ARG A CA 1
ATOM 972 C C . ARG A 1 124 ? -14.786 3.947 7.004 1.00 94.25 124 ARG A C 1
ATOM 974 O O . ARG A 1 124 ? -14.341 5.064 7.240 1.00 94.25 124 ARG A O 1
ATOM 981 N N . TYR A 1 125 ? -14.427 3.206 5.963 1.00 95.88 125 TYR A N 1
ATOM 982 C CA . TYR A 1 125 ? -13.546 3.679 4.903 1.00 95.88 125 TYR A CA 1
ATOM 983 C C . TYR A 1 125 ? -14.318 3.714 3.588 1.00 95.88 125 TYR A C 1
ATOM 985 O O . TYR A 1 125 ? -15.027 2.762 3.263 1.00 95.88 125 TYR A O 1
ATOM 993 N N . ALA A 1 126 ? -14.170 4.815 2.857 1.00 94.38 126 ALA A N 1
ATOM 994 C CA . ALA A 1 126 ? -14.684 4.981 1.507 1.00 94.38 126 ALA A CA 1
ATOM 995 C C . ALA A 1 126 ? -13.514 5.427 0.615 1.00 94.38 126 ALA A C 1
ATOM 997 O O . ALA A 1 126 ? -12.966 6.515 0.856 1.00 94.38 126 ALA A O 1
ATOM 998 N N . PRO A 1 127 ? -13.097 4.600 -0.361 1.00 92.06 127 PRO A N 1
ATOM 999 C CA . PRO A 1 127 ? -11.988 4.940 -1.238 1.00 92.06 127 PRO A CA 1
ATOM 1000 C C . PRO A 1 127 ? -12.337 6.149 -2.121 1.00 92.06 127 PRO A C 1
ATOM 1002 O O . PRO A 1 127 ? -13.513 6.371 -2.420 1.00 92.06 127 PRO A O 1
ATOM 1005 N N . PRO A 1 128 ? -11.344 6.952 -2.539 1.00 92.06 128 PRO A N 1
ATOM 1006 C CA . PRO A 1 128 ? -11.550 7.991 -3.544 1.00 92.06 128 PRO A CA 1
ATOM 1007 C C . PRO A 1 128 ? -12.122 7.413 -4.849 1.00 92.06 128 PRO A C 1
ATOM 1009 O O . PRO A 1 128 ? -11.611 6.424 -5.357 1.00 92.06 128 PRO A O 1
ATOM 1012 N N . GLU A 1 129 ? -13.149 8.046 -5.421 1.00 88.19 129 GLU A N 1
ATOM 1013 C CA . GLU A 1 129 ? -13.756 7.580 -6.683 1.00 88.19 129 GLU A CA 1
ATOM 1014 C C . GLU A 1 129 ? -12.921 7.938 -7.919 1.00 88.19 129 GLU A C 1
ATOM 1016 O O . GLU A 1 129 ? -12.938 7.229 -8.921 1.00 88.19 129 GLU A O 1
ATOM 1021 N N . HIS A 1 130 ? -12.187 9.049 -7.851 1.00 88.44 130 HIS A N 1
ATOM 1022 C CA . HIS A 1 130 ? -11.430 9.589 -8.972 1.00 88.44 130 HIS A CA 1
ATOM 1023 C C . HIS A 1 130 ? -9.974 9.798 -8.565 1.00 88.44 130 HIS A C 1
ATOM 1025 O O . HIS A 1 130 ? -9.684 10.485 -7.583 1.00 88.44 130 HIS A O 1
ATOM 1031 N N . VAL A 1 131 ? -9.053 9.232 -9.349 1.00 89.50 131 VAL A N 1
ATOM 1032 C CA . VAL A 1 131 ? -7.612 9.430 -9.179 1.00 89.50 131 VAL A CA 1
ATOM 1033 C C . VAL A 1 131 ? -7.046 10.133 -10.403 1.00 89.50 131 VAL A C 1
ATOM 1035 O O . VAL A 1 131 ? -7.121 9.630 -11.523 1.00 89.50 131 VAL A O 1
ATOM 1038 N N . THR A 1 132 ? -6.429 11.290 -10.181 1.00 87.38 132 THR A N 1
ATOM 1039 C CA . THR A 1 132 ? -5.688 11.994 -11.227 1.00 87.38 132 THR A CA 1
ATOM 1040 C C . THR A 1 132 ? -4.339 11.316 -11.446 1.00 87.38 132 THR A C 1
ATOM 1042 O O . THR A 1 132 ? -3.510 11.229 -10.532 1.00 87.38 132 THR A O 1
ATOM 1045 N N . VAL A 1 133 ? -4.106 10.866 -12.677 1.00 86.00 133 VAL A N 1
ATOM 1046 C CA . VAL A 1 133 ? -2.828 10.298 -13.118 1.00 86.00 133 VAL A CA 1
ATOM 1047 C C . VAL A 1 133 ? -2.072 11.301 -13.981 1.00 86.00 133 VAL A C 1
ATOM 1049 O O . VAL A 1 133 ? -2.660 12.075 -14.737 1.00 86.00 133 VAL A O 1
ATOM 1052 N N . PHE A 1 134 ? -0.752 11.311 -13.841 1.00 78.31 134 PHE A N 1
ATOM 1053 C CA . PHE A 1 134 ? 0.113 12.180 -14.626 1.00 78.31 134 PHE A CA 1
ATOM 1054 C C . PHE A 1 134 ? 0.505 11.505 -15.937 1.00 78.31 134 PHE A C 1
ATOM 1056 O O . PHE A 1 134 ? 0.676 10.291 -15.984 1.00 78.31 134 PHE A O 1
ATOM 1063 N N . ARG A 1 135 ? 0.677 12.315 -16.985 1.00 79.50 135 ARG A N 1
ATOM 1064 C CA . ARG A 1 135 ? 1.245 11.883 -18.264 1.00 79.50 135 ARG A CA 1
ATOM 1065 C C . ARG A 1 135 ? 2.718 12.282 -18.311 1.00 79.50 135 ARG A C 1
ATOM 1067 O O . ARG A 1 135 ? 3.052 13.409 -17.945 1.00 79.50 135 ARG A O 1
ATOM 1074 N N . GLY A 1 136 ? 3.570 11.366 -18.747 1.00 89.69 136 GLY A N 1
ATOM 1075 C CA . GLY A 1 136 ? 5.017 11.549 -18.837 1.00 89.69 136 GLY A CA 1
ATOM 1076 C C . GLY A 1 136 ? 5.702 10.243 -19.219 1.00 89.69 136 GLY A C 1
ATOM 1077 O O . GLY A 1 136 ? 5.052 9.198 -19.214 1.00 89.69 136 GLY A O 1
ATOM 1078 N N . THR A 1 137 ? 6.993 10.322 -19.537 1.00 95.75 137 THR A N 1
ATOM 1079 C CA . THR A 1 137 ? 7.818 9.141 -19.830 1.00 95.75 137 THR A CA 1
ATOM 1080 C C . THR A 1 137 ? 8.008 8.262 -18.593 1.00 95.75 137 THR A C 1
ATOM 1082 O O . THR A 1 137 ? 7.764 8.699 -17.461 1.00 95.75 137 THR A O 1
ATOM 1085 N N . THR A 1 138 ? 8.494 7.033 -18.765 1.00 96.56 138 THR A N 1
ATOM 1086 C CA . THR A 1 138 ? 8.853 6.157 -17.638 1.00 96.56 138 THR A CA 1
ATOM 1087 C C . THR A 1 138 ? 9.878 6.807 -16.703 1.00 96.56 138 THR A C 1
ATOM 1089 O O . THR A 1 138 ? 9.694 6.756 -15.483 1.00 96.56 138 THR A O 1
ATOM 1092 N N . ASP A 1 139 ? 10.909 7.481 -17.236 1.00 95.88 139 ASP A N 1
ATOM 1093 C CA . ASP A 1 139 ? 11.889 8.200 -16.403 1.00 95.88 139 ASP A CA 1
ATOM 1094 C C . ASP A 1 139 ? 11.246 9.359 -15.631 1.00 95.88 139 ASP A C 1
ATOM 1096 O O . ASP A 1 139 ? 11.505 9.517 -14.436 1.00 95.88 139 ASP A O 1
ATOM 1100 N N . ASP A 1 140 ? 10.365 10.142 -16.267 1.00 95.75 140 ASP A N 1
ATOM 1101 C CA . ASP A 1 140 ? 9.662 11.243 -15.599 1.00 95.75 140 ASP A CA 1
ATOM 1102 C C . ASP A 1 140 ? 8.764 10.756 -14.461 1.00 95.75 140 ASP A C 1
ATOM 1104 O O . ASP A 1 140 ? 8.713 11.385 -13.397 1.00 95.75 140 ASP A O 1
ATOM 1108 N N . ASN A 1 141 ? 8.076 9.632 -14.665 1.00 96.19 141 ASN A N 1
ATOM 1109 C CA . ASN A 1 141 ? 7.222 9.023 -13.650 1.00 96.19 141 ASN A CA 1
ATOM 1110 C C . ASN A 1 141 ? 8.063 8.519 -12.468 1.00 96.19 141 ASN A C 1
ATOM 1112 O O . ASN A 1 141 ? 7.768 8.863 -11.322 1.00 96.19 141 ASN A O 1
ATOM 1116 N N . LEU A 1 142 ? 9.166 7.802 -12.731 1.00 96.69 142 LEU A N 1
ATOM 1117 C CA . LEU A 1 142 ? 10.117 7.382 -11.695 1.00 96.69 142 LEU A CA 1
ATOM 1118 C C . LEU A 1 142 ? 10.685 8.587 -10.937 1.00 96.69 142 LEU A C 1
ATOM 1120 O O . LEU A 1 142 ? 10.674 8.604 -9.706 1.00 96.69 142 LEU A O 1
ATOM 1124 N N . ARG A 1 143 ? 11.144 9.620 -11.653 1.00 95.88 143 ARG A N 1
ATOM 1125 C CA . ARG A 1 143 ? 11.673 10.855 -11.064 1.00 95.88 143 ARG A CA 1
ATOM 1126 C C . ARG A 1 143 ? 10.667 11.501 -10.126 1.00 95.88 143 ARG A C 1
ATOM 1128 O O . ARG A 1 143 ? 10.995 11.757 -8.973 1.00 95.88 143 ARG A O 1
ATOM 1135 N N . ARG A 1 144 ? 9.444 11.740 -10.600 1.00 93.50 144 ARG A N 1
ATOM 1136 C CA . ARG A 1 144 ? 8.409 12.424 -9.821 1.00 93.50 144 ARG A CA 1
ATOM 1137 C C . ARG A 1 144 ? 8.003 11.617 -8.589 1.00 93.50 144 ARG A C 1
ATOM 1139 O O . ARG A 1 144 ? 7.818 12.205 -7.526 1.00 93.50 144 ARG A O 1
ATOM 1146 N N . SER A 1 145 ? 7.881 10.295 -8.711 1.00 94.19 145 SER A N 1
ATOM 1147 C CA . SER A 1 145 ? 7.566 9.422 -7.576 1.00 94.19 145 SER A CA 1
ATOM 1148 C C . SER A 1 145 ? 8.690 9.391 -6.536 1.00 94.19 145 SER A C 1
ATOM 1150 O O . SER A 1 145 ? 8.399 9.435 -5.341 1.00 94.19 145 SER A O 1
ATOM 1152 N N . ILE A 1 146 ? 9.957 9.387 -6.965 1.00 95.56 146 ILE A N 1
ATOM 1153 C CA . ILE A 1 146 ? 11.126 9.506 -6.075 1.00 95.56 146 ILE A CA 1
ATOM 1154 C C . ILE A 1 146 ? 11.129 10.867 -5.372 1.00 95.56 146 ILE A C 1
ATOM 1156 O O . ILE A 1 146 ? 11.245 10.925 -4.149 1.00 95.56 146 ILE A O 1
ATOM 1160 N N . ASP A 1 147 ? 10.961 11.956 -6.125 1.00 92.88 147 ASP A N 1
ATOM 1161 C CA . ASP A 1 147 ? 10.952 13.317 -5.583 1.00 92.88 147 ASP A CA 1
ATOM 1162 C C . ASP A 1 147 ? 9.823 13.498 -4.564 1.00 92.88 147 ASP A C 1
ATOM 1164 O O . ASP A 1 147 ? 10.029 14.119 -3.525 1.00 92.88 147 ASP A O 1
ATOM 1168 N N . PHE A 1 148 ? 8.642 12.928 -4.826 1.00 89.50 148 PHE A N 1
ATOM 1169 C CA . PHE A 1 148 ? 7.530 12.919 -3.877 1.00 89.50 148 PHE A CA 1
ATOM 1170 C C . PHE A 1 148 ? 7.858 12.111 -2.616 1.00 89.50 148 PHE A C 1
ATOM 1172 O O . PHE A 1 148 ? 7.649 12.603 -1.512 1.00 89.50 148 PHE A O 1
ATOM 1179 N N . ALA A 1 149 ? 8.401 10.898 -2.763 1.00 89.81 149 ALA A N 1
ATOM 1180 C CA . ALA A 1 149 ? 8.722 10.023 -1.634 1.00 89.81 149 ALA A CA 1
ATOM 1181 C C . ALA A 1 149 ? 9.839 10.572 -0.727 1.00 89.81 149 ALA A C 1
ATOM 1183 O O . ALA A 1 149 ? 9.899 10.217 0.447 1.00 89.81 149 ALA A O 1
ATOM 1184 N N . ARG A 1 150 ? 10.711 11.438 -1.255 1.00 90.12 150 ARG A N 1
ATOM 1185 C CA . ARG A 1 150 ? 11.767 12.119 -0.491 1.00 90.12 150 ARG A CA 1
ATOM 1186 C C . ARG A 1 150 ? 11.280 13.332 0.294 1.00 90.12 150 ARG A C 1
ATOM 1188 O O . ARG A 1 150 ? 12.026 13.825 1.140 1.00 90.12 150 ARG A O 1
ATOM 1195 N N . ARG A 1 151 ? 10.080 13.850 0.010 1.00 86.50 151 ARG A N 1
ATOM 1196 C CA . ARG A 1 151 ? 9.552 14.987 0.769 1.00 86.50 151 ARG A CA 1
ATOM 1197 C C . ARG A 1 151 ? 9.369 14.573 2.227 1.00 86.50 151 ARG A C 1
ATOM 1199 O O . ARG A 1 151 ? 8.893 13.462 2.479 1.00 86.50 151 ARG A O 1
ATOM 1206 N N . PRO A 1 152 ? 9.714 15.448 3.185 1.00 73.69 152 PRO A N 1
ATOM 1207 C CA . PRO A 1 152 ? 9.333 15.236 4.569 1.00 73.69 152 PRO A CA 1
ATOM 1208 C C . PRO A 1 152 ? 7.824 14.975 4.643 1.00 73.69 152 PRO A C 1
ATOM 1210 O O . PRO A 1 152 ? 7.070 15.571 3.869 1.00 73.69 152 PRO A O 1
ATOM 1213 N N . PRO A 1 153 ? 7.355 14.099 5.542 1.00 66.56 153 PRO A N 1
ATOM 1214 C CA . PRO A 1 153 ? 5.932 13.988 5.811 1.00 66.56 153 PRO A CA 1
ATOM 1215 C C . PRO A 1 153 ? 5.408 15.362 6.259 1.00 66.56 153 PRO A C 1
ATOM 1217 O O . PRO A 1 153 ? 5.719 15.819 7.354 1.00 66.56 153 PRO A O 1
ATOM 1220 N N . GLU A 1 154 ? 4.659 16.053 5.403 1.00 54.16 154 GLU A N 1
ATOM 1221 C CA . GLU A 1 154 ? 4.054 17.341 5.744 1.00 54.16 154 GLU A CA 1
ATOM 1222 C C . GLU A 1 154 ? 2.703 17.111 6.448 1.00 54.16 154 GLU A C 1
ATOM 1224 O O . GLU A 1 154 ? 1.846 16.370 5.959 1.00 54.16 154 GLU A O 1
ATOM 1229 N N . GLY A 1 155 ? 2.493 17.765 7.596 1.00 60.19 155 GLY A N 1
ATOM 1230 C CA . GLY A 1 155 ? 1.181 17.878 8.245 1.00 60.19 155 GLY A CA 1
ATOM 1231 C C . GLY A 1 155 ? 0.794 16.774 9.244 1.00 60.19 155 GLY A C 1
ATOM 1232 O O . GLY A 1 155 ? 1.633 16.107 9.844 1.00 60.19 155 GLY A O 1
ATOM 1233 N N . LEU A 1 156 ? -0.524 16.618 9.439 1.00 53.25 156 LEU A N 1
ATOM 1234 C CA . LEU A 1 156 ? -1.203 15.965 10.578 1.00 53.25 156 LEU A CA 1
ATOM 1235 C C . LEU A 1 156 ? -0.908 14.458 10.798 1.00 53.25 156 LEU A C 1
ATOM 1237 O O . LEU A 1 156 ? -1.362 13.891 11.790 1.00 53.25 156 LEU A O 1
ATOM 1241 N N . HIS A 1 157 ? -0.149 13.811 9.910 1.00 70.38 157 HIS A N 1
ATOM 1242 C CA . HIS A 1 157 ? 0.064 12.354 9.890 1.00 70.38 157 HIS A CA 1
ATOM 1243 C C . HIS A 1 157 ? 1.547 11.945 9.883 1.00 70.38 157 HIS A C 1
ATOM 1245 O O . HIS A 1 157 ? 1.867 10.794 9.582 1.00 70.38 157 HIS A O 1
ATOM 1251 N N . ALA A 1 158 ? 2.467 12.878 10.156 1.00 77.06 158 ALA A N 1
ATOM 1252 C CA . ALA A 1 158 ? 3.886 12.557 10.335 1.00 77.06 158 ALA A CA 1
ATOM 1253 C C . ALA A 1 158 ? 4.106 11.630 11.545 1.00 77.06 158 ALA A C 1
ATOM 1255 O O . ALA A 1 158 ? 4.890 10.687 11.465 1.00 77.06 158 ALA A O 1
ATOM 1256 N N . ASP A 1 159 ? 3.316 11.842 12.600 1.00 88.12 159 ASP A N 1
ATOM 1257 C CA . ASP A 1 159 ? 3.401 11.123 13.874 1.00 88.12 159 ASP A CA 1
ATOM 1258 C C . ASP A 1 159 ? 2.348 10.003 13.984 1.00 88.12 159 ASP A C 1
ATOM 1260 O O . ASP A 1 159 ? 1.947 9.617 15.081 1.00 88.12 159 ASP A O 1
ATOM 1264 N N . ASP A 1 160 ? 1.848 9.491 12.852 1.00 92.25 160 ASP A N 1
ATOM 1265 C CA . ASP A 1 160 ? 0.756 8.507 12.791 1.00 92.25 160 ASP A CA 1
ATOM 1266 C C . ASP A 1 160 ? 1.049 7.236 13.615 1.00 92.25 160 ASP A C 1
ATOM 1268 O O . ASP A 1 160 ? 0.234 6.781 14.425 1.00 92.25 160 ASP A O 1
ATOM 1272 N N . ILE A 1 161 ? 2.253 6.683 13.460 1.00 94.50 161 ILE A N 1
ATOM 1273 C CA . ILE A 1 161 ? 2.722 5.514 14.213 1.00 94.50 161 ILE A CA 1
ATOM 1274 C C . ILE A 1 161 ? 2.845 5.844 15.705 1.00 94.50 161 ILE A C 1
ATOM 1276 O O . ILE A 1 161 ? 2.408 5.053 16.544 1.00 94.50 161 ILE A O 1
ATOM 1280 N N . GLU A 1 162 ? 3.415 7.000 16.048 1.00 93.88 162 GLU A N 1
ATOM 1281 C CA . GLU A 1 162 ? 3.602 7.406 17.442 1.00 93.88 162 GLU A CA 1
ATOM 1282 C C . GLU A 1 162 ? 2.255 7.609 18.141 1.00 93.88 162 GLU A C 1
ATOM 1284 O O . GLU A 1 162 ? 2.028 7.051 19.215 1.00 93.88 162 GLU A O 1
ATOM 1289 N N . ARG A 1 163 ? 1.307 8.295 17.497 1.00 92.94 163 ARG A N 1
ATOM 1290 C CA . ARG A 1 163 ? -0.056 8.480 18.006 1.00 92.94 163 ARG A CA 1
ATOM 1291 C C . ARG A 1 163 ? -0.761 7.143 18.230 1.00 92.94 163 ARG A C 1
ATOM 1293 O O . ARG A 1 163 ? -1.421 6.944 19.257 1.00 92.94 163 ARG A O 1
ATOM 1300 N N . ALA A 1 164 ? -0.616 6.195 17.305 1.00 95.19 164 ALA A N 1
ATOM 1301 C CA . ALA A 1 164 ? -1.168 4.854 17.466 1.00 95.19 164 ALA A CA 1
ATOM 1302 C C . ALA A 1 164 ? -0.543 4.106 18.660 1.00 95.19 164 ALA A C 1
ATOM 1304 O O . ALA A 1 164 ? -1.256 3.420 19.394 1.00 95.19 164 ALA A O 1
ATOM 1305 N N . LEU A 1 165 ? 0.761 4.266 18.907 1.00 95.25 165 LEU A N 1
ATOM 1306 C CA . LEU A 1 165 ? 1.439 3.676 20.065 1.00 95.25 165 LEU A CA 1
ATOM 1307 C C . LEU A 1 165 ? 1.022 4.339 21.385 1.00 95.25 165 LEU A C 1
ATOM 1309 O O . LEU A 1 165 ? 0.644 3.625 22.315 1.00 95.25 165 LEU A O 1
ATOM 1313 N N . GLN A 1 166 ? 1.025 5.672 21.455 1.00 92.81 166 GLN A N 1
ATOM 1314 C CA . GLN A 1 166 ? 0.652 6.452 22.644 1.00 92.81 166 GLN A CA 1
ATOM 1315 C C . GLN A 1 166 ? -0.808 6.222 23.055 1.00 92.81 166 GLN A C 1
ATOM 1317 O O . GLN A 1 166 ? -1.124 6.130 24.238 1.00 92.81 166 GLN A O 1
ATOM 1322 N N . SER A 1 167 ? -1.707 6.049 22.083 1.00 90.56 167 SER A N 1
ATOM 1323 C CA . SER A 1 167 ? -3.108 5.695 22.347 1.00 90.56 167 SER A CA 1
ATOM 1324 C C . SER A 1 167 ? -3.296 4.228 22.784 1.00 90.56 167 SER A C 1
ATOM 1326 O O . SER A 1 167 ? -4.386 3.832 23.208 1.00 90.56 167 SER A O 1
ATOM 1328 N N . GLY A 1 168 ? -2.243 3.403 22.718 1.00 92.69 168 GLY A N 1
ATOM 1329 C CA . GLY A 1 168 ? -2.257 1.985 23.082 1.00 92.69 168 GLY A CA 1
ATOM 1330 C C . GLY A 1 168 ? -2.753 1.052 21.971 1.00 92.69 168 GLY A C 1
ATOM 1331 O O . GLY A 1 168 ? -3.022 -0.123 22.226 1.00 92.69 168 GLY A O 1
ATOM 1332 N N . ASN A 1 169 ? -2.875 1.531 20.730 1.00 94.44 169 ASN A N 1
ATOM 1333 C CA . ASN A 1 169 ? -3.343 0.748 19.588 1.00 94.44 169 ASN A CA 1
ATOM 1334 C C . ASN A 1 169 ? -2.189 0.105 18.809 1.00 94.44 169 ASN A C 1
ATOM 1336 O O . ASN A 1 169 ? -1.855 0.492 17.688 1.00 94.44 169 ASN A O 1
ATOM 1340 N N . ARG A 1 170 ? -1.598 -0.946 19.385 1.00 95.88 170 ARG A N 1
ATOM 1341 C CA . ARG A 1 170 ? -0.490 -1.684 18.747 1.00 95.88 170 ARG A CA 1
ATOM 1342 C C . ARG A 1 170 ? -0.860 -2.294 17.395 1.00 95.88 170 ARG A C 1
ATOM 1344 O O . ARG A 1 170 ? 0.002 -2.462 16.538 1.00 95.88 170 ARG A O 1
ATOM 1351 N N . TYR A 1 171 ? -2.133 -2.636 17.202 1.00 95.69 171 TYR A N 1
ATOM 1352 C CA . TYR A 1 171 ? -2.610 -3.181 15.938 1.00 95.69 171 TYR A CA 1
ATOM 1353 C C . TYR A 1 171 ? -2.563 -2.133 14.819 1.00 95.69 171 TYR A C 1
ATOM 1355 O O . TYR A 1 171 ? -1.976 -2.408 13.774 1.00 95.69 171 TYR A O 1
ATOM 1363 N N . ALA A 1 172 ? -3.106 -0.933 15.054 1.00 97.00 172 ALA A N 1
ATOM 1364 C CA . ALA A 1 172 ? -3.022 0.173 14.102 1.00 97.00 172 ALA A CA 1
ATOM 1365 C C . ALA A 1 172 ? -1.567 0.593 13.857 1.00 97.00 172 ALA A C 1
ATOM 1367 O O . ALA A 1 172 ? -1.164 0.725 12.704 1.00 97.00 172 ALA A O 1
ATOM 1368 N N . ALA A 1 173 ? -0.758 0.692 14.919 1.00 97.38 173 ALA A N 1
ATOM 1369 C CA . ALA A 1 173 ? 0.664 1.003 14.800 1.00 97.38 173 ALA A CA 1
ATOM 1370 C C . ALA A 1 173 ? 1.387 0.005 13.880 1.00 97.38 173 ALA A C 1
ATOM 1372 O O . ALA A 1 173 ? 2.098 0.414 12.971 1.00 97.38 173 ALA A O 1
ATOM 1373 N N . ARG A 1 174 ? 1.154 -1.306 14.043 1.00 97.69 174 ARG A N 1
ATOM 1374 C CA . ARG A 1 174 ? 1.749 -2.337 13.176 1.00 97.69 174 ARG A CA 1
ATOM 1375 C C . ARG A 1 174 ? 1.362 -2.167 11.705 1.00 97.69 174 ARG A C 1
ATOM 1377 O O . ARG A 1 174 ? 2.217 -2.311 10.837 1.00 97.69 174 ARG A O 1
ATOM 1384 N N . VAL A 1 175 ? 0.092 -1.874 11.427 1.00 97.94 175 VAL A N 1
ATOM 1385 C CA . VAL A 1 175 ? -0.396 -1.661 10.056 1.00 97.94 175 VAL A CA 1
ATOM 1386 C C . VAL A 1 175 ? 0.258 -0.424 9.427 1.00 97.94 175 VAL A C 1
ATOM 1388 O O . VAL A 1 175 ? 0.741 -0.497 8.298 1.00 97.94 175 VAL A O 1
ATOM 1391 N N . LEU A 1 176 ? 0.351 0.678 10.176 1.00 97.19 176 LEU A N 1
ATOM 1392 C CA . LEU A 1 176 ? 1.016 1.909 9.734 1.00 97.19 176 LEU A CA 1
ATOM 1393 C C . LEU A 1 176 ? 2.527 1.711 9.526 1.00 97.19 176 LEU A C 1
ATOM 1395 O O . LEU A 1 176 ? 3.079 2.197 8.540 1.00 97.19 176 LEU A O 1
ATOM 1399 N N . ILE A 1 177 ? 3.187 0.935 10.392 1.00 96.19 177 ILE A N 1
ATOM 1400 C CA . ILE A 1 177 ? 4.599 0.557 10.233 1.00 96.19 177 ILE A CA 1
ATOM 1401 C C . ILE A 1 177 ? 4.802 -0.204 8.921 1.00 96.19 177 ILE A C 1
ATOM 1403 O O . ILE A 1 177 ? 5.679 0.165 8.147 1.00 96.19 177 ILE A O 1
ATOM 1407 N N . TRP A 1 178 ? 3.980 -1.218 8.623 1.00 97.00 178 TRP A N 1
ATOM 1408 C CA . TRP A 1 178 ? 4.075 -1.946 7.351 1.00 97.00 178 TRP A CA 1
ATOM 1409 C C . TRP A 1 178 ? 3.915 -1.025 6.140 1.00 97.00 178 TRP A C 1
ATOM 1411 O O . TRP A 1 178 ? 4.717 -1.101 5.209 1.00 97.00 178 TRP A O 1
ATOM 1421 N N . ALA A 1 179 ? 2.927 -0.128 6.172 1.00 95.88 179 ALA A N 1
ATOM 1422 C CA . ALA A 1 179 ? 2.709 0.860 5.121 1.00 95.88 179 ALA A CA 1
ATOM 1423 C C . ALA A 1 179 ? 3.934 1.769 4.912 1.00 95.88 179 ALA A C 1
ATOM 1425 O O . ALA A 1 179 ? 4.353 1.975 3.770 1.00 95.88 179 ALA A O 1
ATOM 1426 N N . ARG A 1 180 ? 4.535 2.269 6.000 1.00 92.69 180 ARG A N 1
ATOM 1427 C CA . ARG A 1 180 ? 5.706 3.156 5.959 1.00 92.69 180 ARG A CA 1
ATOM 1428 C C . ARG A 1 180 ? 6.969 2.432 5.494 1.00 92.69 180 ARG A C 1
ATOM 1430 O O . ARG A 1 180 ? 7.715 2.962 4.675 1.00 92.69 180 ARG A O 1
ATOM 1437 N N . SER A 1 181 ? 7.201 1.209 5.972 1.00 93.00 181 SER A N 1
ATOM 1438 C CA . SER A 1 181 ? 8.305 0.368 5.498 1.00 93.00 181 SER A CA 1
ATOM 1439 C C . SER A 1 181 ? 8.176 0.068 4.003 1.00 93.00 181 SER A C 1
ATOM 1441 O O . SER A 1 181 ? 9.175 0.109 3.286 1.00 93.00 181 SER A O 1
ATOM 1443 N N . GLY A 1 182 ? 6.951 -0.166 3.522 1.00 93.94 182 GLY A N 1
ATOM 1444 C CA . GLY A 1 182 ? 6.659 -0.304 2.097 1.00 93.94 182 GLY A CA 1
ATOM 1445 C C . GLY A 1 182 ? 7.033 0.939 1.290 1.00 93.94 182 GLY A C 1
ATOM 1446 O O . GLY A 1 182 ? 7.715 0.815 0.278 1.00 93.94 182 GLY A O 1
ATOM 1447 N N . ASP A 1 183 ? 6.681 2.138 1.768 1.00 93.38 183 ASP A N 1
ATOM 1448 C CA . ASP A 1 183 ? 7.042 3.398 1.097 1.00 93.38 183 ASP A CA 1
ATOM 1449 C C . ASP A 1 183 ? 8.565 3.565 0.956 1.00 93.38 183 ASP A C 1
ATOM 1451 O O . ASP A 1 183 ? 9.057 3.885 -0.129 1.00 93.38 183 ASP A O 1
ATOM 1455 N N . MET A 1 184 ? 9.320 3.273 2.021 1.00 93.06 184 MET A N 1
ATOM 1456 C CA . MET A 1 184 ? 10.789 3.311 1.994 1.00 93.06 184 MET A CA 1
ATOM 1457 C C . MET A 1 184 ? 11.370 2.287 1.017 1.00 93.06 184 MET A C 1
ATOM 1459 O O . MET A 1 184 ? 12.333 2.567 0.298 1.00 93.06 184 MET A O 1
ATOM 1463 N N . ARG A 1 185 ? 10.774 1.092 0.958 1.00 95.19 185 ARG A N 1
ATOM 1464 C CA . ARG A 1 185 ? 11.196 0.053 0.020 1.00 95.19 185 ARG A CA 1
ATOM 1465 C C . ARG A 1 185 ? 10.922 0.457 -1.425 1.00 95.19 185 ARG A C 1
ATOM 1467 O O . ARG A 1 185 ? 11.794 0.265 -2.270 1.00 95.19 185 ARG A O 1
ATOM 1474 N N . HIS A 1 186 ? 9.758 1.040 -1.703 1.00 96.38 186 HIS A N 1
ATOM 1475 C CA . HIS A 1 186 ? 9.405 1.546 -3.028 1.00 96.38 186 HIS A CA 1
ATOM 1476 C C . HIS A 1 186 ? 10.408 2.609 -3.489 1.00 96.38 186 HIS A C 1
ATOM 1478 O O . HIS A 1 186 ? 10.904 2.515 -4.608 1.00 96.38 186 HIS A O 1
ATOM 1484 N N . LEU A 1 187 ? 10.790 3.552 -2.616 1.00 95.94 187 LEU A N 1
ATOM 1485 C CA . LEU A 1 187 ? 11.818 4.555 -2.919 1.00 95.94 187 LEU A CA 1
ATOM 1486 C C . LEU A 1 187 ? 13.140 3.911 -3.370 1.00 95.94 187 LEU A C 1
ATOM 1488 O O . LEU A 1 187 ? 13.626 4.208 -4.460 1.00 95.94 187 LEU A O 1
ATOM 1492 N N . ALA A 1 188 ? 13.683 2.978 -2.583 1.00 95.38 188 ALA A N 1
ATOM 1493 C CA . ALA A 1 188 ? 14.951 2.32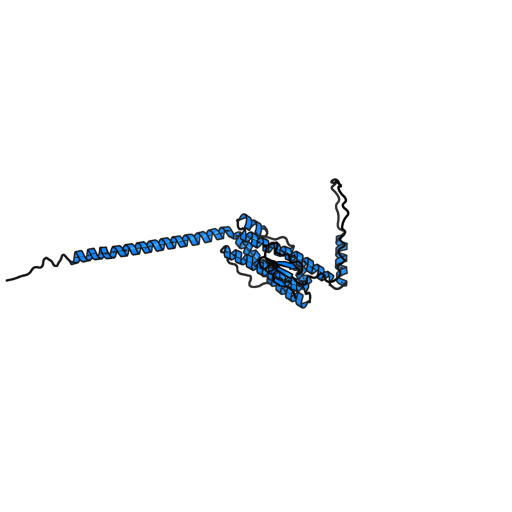0 -2.906 1.00 95.38 188 ALA A CA 1
ATOM 1494 C C . ALA A 1 188 ? 14.898 1.523 -4.227 1.00 95.38 188 ALA A C 1
ATOM 1496 O O . ALA A 1 188 ? 15.866 1.498 -4.998 1.00 95.38 188 ALA A O 1
ATOM 1497 N N . LEU A 1 189 ? 13.766 0.865 -4.503 1.00 96.19 189 LEU A N 1
ATOM 1498 C CA . LEU A 1 189 ? 13.566 0.114 -5.742 1.00 96.19 189 LEU A CA 1
ATOM 1499 C C . LEU A 1 189 ? 13.446 1.043 -6.954 1.00 96.19 189 LEU A C 1
ATOM 1501 O O . LEU A 1 189 ? 14.104 0.788 -7.962 1.00 96.19 189 LEU A O 1
ATOM 1505 N N . MET A 1 190 ? 12.686 2.136 -6.842 1.00 97.38 190 MET A N 1
ATOM 1506 C CA . MET A 1 190 ? 12.558 3.137 -7.904 1.00 97.38 190 MET A CA 1
ATOM 1507 C C . MET A 1 190 ? 13.902 3.802 -8.216 1.00 97.38 190 MET A C 1
ATOM 1509 O O . MET A 1 190 ? 14.264 3.916 -9.382 1.00 97.38 190 MET A O 1
ATOM 1513 N N . GLU A 1 191 ? 14.690 4.179 -7.204 1.00 96.38 191 GLU A N 1
ATOM 1514 C CA . GLU A 1 191 ? 16.033 4.747 -7.406 1.00 96.38 191 GLU A CA 1
ATOM 1515 C C . GLU A 1 191 ? 16.978 3.776 -8.119 1.00 96.38 191 GLU A C 1
ATOM 1517 O O . GLU A 1 191 ? 17.821 4.177 -8.923 1.00 96.38 191 GLU A O 1
ATOM 1522 N N . THR A 1 192 ? 16.860 2.484 -7.824 1.00 94.75 192 THR A N 1
ATOM 1523 C CA . THR A 1 192 ? 17.681 1.454 -8.465 1.00 94.75 192 THR A CA 1
ATOM 1524 C C . THR A 1 192 ? 17.238 1.198 -9.903 1.00 94.75 192 THR A C 1
ATOM 1526 O O . THR A 1 192 ? 18.086 1.182 -10.793 1.00 94.75 192 THR A O 1
ATOM 1529 N N . CYS A 1 193 ? 15.932 1.068 -10.145 1.00 95.38 193 CYS A N 1
ATOM 1530 C CA . CYS A 1 193 ? 15.363 0.920 -11.484 1.00 95.38 193 CYS A CA 1
ATOM 1531 C C . CYS A 1 193 ? 15.725 2.117 -12.373 1.00 95.38 193 CYS A C 1
ATOM 1533 O O . CYS A 1 193 ? 16.272 1.940 -13.457 1.00 95.38 193 CYS A O 1
ATOM 1535 N N . ARG A 1 194 ? 15.564 3.344 -11.866 1.00 95.19 194 ARG A N 1
ATOM 1536 C CA . ARG A 1 194 ? 15.896 4.562 -12.610 1.00 95.19 194 ARG A CA 1
ATOM 1537 C C . ARG A 1 194 ? 17.386 4.678 -12.951 1.00 95.19 194 ARG A C 1
ATOM 1539 O O . ARG A 1 194 ? 17.737 5.098 -14.048 1.00 95.19 194 ARG A O 1
ATOM 1546 N N . ARG A 1 195 ? 18.284 4.271 -12.043 1.00 93.62 195 ARG A N 1
ATOM 1547 C CA . ARG A 1 195 ? 19.728 4.204 -12.343 1.00 93.62 195 ARG A CA 1
ATOM 1548 C C . ARG A 1 195 ? 20.037 3.220 -13.472 1.00 93.62 195 ARG A C 1
ATOM 1550 O O . ARG A 1 195 ? 20.888 3.526 -14.302 1.00 93.62 195 ARG A O 1
ATOM 1557 N N . ARG A 1 196 ? 19.361 2.066 -13.511 1.00 91.50 196 ARG A N 1
ATOM 1558 C CA . ARG A 1 196 ? 19.512 1.085 -14.599 1.00 91.50 196 ARG A CA 1
ATOM 1559 C C . ARG A 1 196 ? 18.964 1.614 -15.919 1.00 91.50 196 ARG A C 1
ATOM 1561 O O . ARG A 1 196 ? 19.647 1.494 -16.927 1.00 91.50 196 ARG A O 1
ATOM 1568 N N . LEU A 1 197 ? 17.803 2.265 -15.890 1.00 90.81 197 LEU A N 1
ATOM 1569 C CA . LEU A 1 197 ? 17.212 2.924 -17.054 1.00 90.81 197 LEU A CA 1
ATOM 1570 C C . LEU A 1 197 ? 18.194 3.928 -17.683 1.00 90.81 197 LEU A C 1
ATOM 1572 O O . LEU A 1 197 ? 18.506 3.839 -18.865 1.00 90.81 197 LEU A O 1
ATOM 1576 N N . ALA A 1 198 ? 18.778 4.815 -16.870 1.00 88.56 198 ALA A N 1
ATOM 1577 C CA . ALA A 1 198 ? 19.776 5.779 -17.338 1.00 88.56 198 ALA A CA 1
ATOM 1578 C C . ALA A 1 198 ? 21.064 5.115 -17.861 1.00 88.56 198 ALA A C 1
ATOM 1580 O O . ALA A 1 198 ? 21.671 5.599 -18.815 1.00 88.56 198 ALA A O 1
ATOM 1581 N N . ALA A 1 199 ? 21.490 4.004 -17.252 1.00 84.00 199 ALA A N 1
ATOM 1582 C CA . ALA A 1 199 ? 22.646 3.247 -17.722 1.00 84.00 199 ALA A CA 1
ATOM 1583 C C . ALA A 1 199 ? 22.381 2.573 -19.075 1.00 84.00 199 ALA A C 1
ATOM 1585 O O . ALA A 1 199 ? 23.300 2.489 -19.881 1.00 84.00 199 ALA A O 1
ATOM 1586 N N . ASN A 1 200 ? 21.150 2.144 -19.352 1.00 77.56 200 ASN A N 1
ATOM 1587 C CA . ASN A 1 200 ? 20.770 1.472 -20.597 1.00 77.56 200 ASN A CA 1
ATOM 1588 C C . ASN A 1 200 ? 20.369 2.440 -21.727 1.00 77.56 200 ASN A C 1
ATOM 1590 O O . ASN A 1 200 ? 20.241 2.010 -22.870 1.00 77.56 200 ASN A O 1
ATOM 1594 N N . GLY A 1 201 ? 20.206 3.731 -21.424 1.00 68.25 201 GLY A N 1
ATOM 1595 C CA . GLY A 1 201 ? 19.874 4.762 -22.409 1.00 68.25 201 GLY A CA 1
ATOM 1596 C C . GLY A 1 201 ? 20.996 5.063 -23.423 1.00 68.25 201 GLY A C 1
ATOM 1597 O O . GLY A 1 201 ? 22.145 4.641 -23.228 1.00 68.25 201 GLY A O 1
ATOM 1598 N N . PRO A 1 202 ? 20.684 5.819 -24.498 1.00 61.16 202 PRO A N 1
ATOM 1599 C CA . PRO A 1 202 ? 21.642 6.228 -25.530 1.00 61.16 202 PRO A CA 1
ATOM 1600 C C . PRO A 1 202 ? 22.871 6.937 -24.936 1.00 61.16 202 PRO A C 1
ATOM 1602 O O . PRO A 1 202 ? 22.765 7.680 -23.955 1.00 61.16 202 PRO A O 1
ATOM 1605 N N . ALA A 1 203 ? 24.054 6.698 -25.511 1.00 55.94 203 ALA A N 1
ATOM 1606 C CA . ALA A 1 203 ? 25.347 7.147 -24.973 1.00 55.94 203 ALA A CA 1
ATOM 1607 C C . ALA A 1 203 ? 25.454 8.678 -24.787 1.00 55.94 203 ALA A C 1
ATOM 1609 O O . ALA A 1 203 ? 26.187 9.163 -23.928 1.00 55.94 203 ALA A O 1
ATOM 1610 N N . ASP A 1 204 ? 24.674 9.423 -25.553 1.00 51.41 204 ASP A N 1
ATOM 1611 C CA . ASP A 1 204 ? 24.545 10.872 -25.604 1.00 51.41 204 ASP A CA 1
ATOM 1612 C C . ASP A 1 204 ? 23.971 11.469 -24.301 1.00 51.41 204 ASP A C 1
ATOM 1614 O O . ASP A 1 204 ? 24.439 12.516 -23.853 1.00 51.41 204 ASP A O 1
ATOM 1618 N N . ALA A 1 205 ? 23.085 10.756 -23.592 1.00 50.50 205 ALA A N 1
ATOM 1619 C CA . ALA A 1 205 ? 22.573 11.171 -22.277 1.00 50.50 205 ALA A CA 1
ATOM 1620 C C . ALA A 1 205 ? 23.555 10.886 -21.118 1.00 50.50 205 ALA A C 1
ATOM 1622 O O . ALA A 1 205 ? 23.488 11.511 -20.054 1.00 50.50 205 ALA A O 1
ATOM 1623 N N . ARG A 1 206 ? 24.507 9.958 -21.306 1.00 52.66 206 ARG A N 1
ATOM 1624 C CA . ARG A 1 206 ? 25.498 9.588 -20.274 1.00 52.66 206 ARG A CA 1
ATOM 1625 C C . ARG A 1 206 ? 26.498 10.722 -20.000 1.00 52.66 206 ARG A C 1
ATOM 1627 O O . ARG A 1 206 ? 26.946 10.876 -18.862 1.00 52.66 206 ARG A O 1
ATOM 1634 N N . ASN A 1 207 ? 26.792 11.549 -21.007 1.00 47.03 207 ASN A N 1
ATOM 1635 C CA . ASN A 1 207 ? 27.730 12.672 -20.893 1.00 47.03 207 ASN A CA 1
ATOM 1636 C C . ASN A 1 207 ? 27.165 13.865 -20.097 1.00 47.03 207 ASN A C 1
ATOM 1638 O O . ASN A 1 207 ? 27.916 14.515 -19.368 1.00 47.03 207 ASN A O 1
ATOM 1642 N N . GLU A 1 208 ? 25.852 14.119 -20.137 1.00 49.09 208 GLU A N 1
ATOM 1643 C CA . GLU A 1 208 ? 25.232 15.190 -19.335 1.00 49.09 208 GLU A CA 1
ATOM 1644 C C . GLU A 1 208 ? 25.237 14.876 -17.828 1.00 49.09 208 GLU A C 1
ATOM 1646 O O . GLU A 1 208 ? 25.461 15.759 -16.992 1.00 49.09 208 GLU A O 1
ATOM 1651 N N . ILE A 1 209 ? 25.051 13.603 -17.457 1.00 50.59 209 ILE A N 1
ATOM 1652 C CA . ILE A 1 209 ? 25.050 13.157 -16.054 1.00 50.59 209 ILE A CA 1
ATOM 1653 C C . ILE A 1 209 ? 26.470 13.198 -15.465 1.00 50.59 209 ILE A C 1
ATOM 1655 O O . ILE A 1 209 ? 26.650 13.617 -14.315 1.00 50.59 209 ILE A O 1
ATOM 1659 N N . ALA A 1 210 ? 27.488 12.822 -16.248 1.00 49.09 210 ALA A N 1
ATOM 1660 C CA . ALA A 1 210 ? 28.892 12.935 -15.852 1.00 49.09 210 ALA A CA 1
ATOM 1661 C C . ALA A 1 210 ? 29.317 14.404 -15.653 1.00 49.09 210 ALA A C 1
ATOM 1663 O O . ALA A 1 210 ? 29.933 14.730 -14.635 1.00 49.09 210 ALA A O 1
ATOM 1664 N N . GLY A 1 211 ? 28.902 15.307 -16.551 1.00 46.75 211 GLY A N 1
ATOM 1665 C CA . GLY A 1 211 ? 29.174 16.746 -16.436 1.00 46.75 211 GLY A CA 1
ATOM 1666 C C . GLY A 1 211 ? 28.536 17.393 -15.201 1.00 46.75 211 GLY A C 1
ATOM 1667 O O . GLY A 1 211 ? 29.166 18.197 -14.515 1.00 46.75 211 GLY A O 1
ATOM 1668 N N . ARG A 1 212 ? 27.312 16.989 -14.831 1.00 49.41 212 ARG A N 1
ATOM 1669 C CA . ARG A 1 212 ? 26.629 17.521 -13.637 1.00 49.41 212 ARG A CA 1
ATOM 1670 C C . ARG A 1 212 ? 27.265 17.042 -12.322 1.00 49.41 212 ARG A C 1
ATOM 1672 O O . ARG A 1 212 ? 27.257 17.777 -11.336 1.00 49.41 212 ARG A O 1
ATOM 1679 N N . ARG A 1 213 ? 27.850 15.837 -12.299 1.00 45.19 213 ARG A N 1
ATOM 168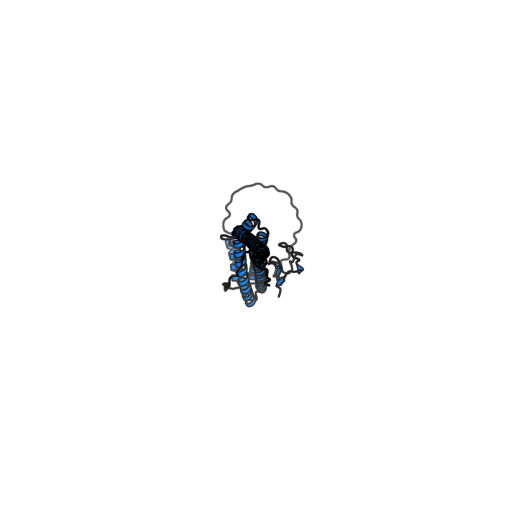0 C CA . ARG A 1 213 ? 28.580 15.297 -11.134 1.00 45.19 213 ARG A CA 1
ATOM 1681 C C . ARG A 1 213 ? 29.951 15.957 -10.952 1.00 45.19 213 ARG A C 1
ATOM 1683 O O . ARG A 1 213 ? 30.343 16.190 -9.814 1.00 45.19 213 ARG A O 1
ATOM 1690 N N . ALA A 1 214 ? 30.625 16.313 -12.048 1.00 48.16 214 ALA A N 1
ATOM 1691 C CA . ALA A 1 214 ? 31.862 17.095 -12.013 1.00 48.16 214 ALA A CA 1
ATOM 1692 C C . ALA A 1 214 ? 31.628 18.517 -11.463 1.00 48.16 214 ALA A C 1
ATOM 1694 O O . ALA A 1 214 ? 32.419 19.002 -10.660 1.00 48.16 214 ALA A O 1
ATOM 1695 N N . ASN A 1 215 ? 30.495 19.143 -11.800 1.00 49.19 215 ASN A N 1
ATOM 1696 C CA . ASN A 1 215 ? 30.175 20.507 -11.358 1.00 49.19 215 ASN A CA 1
ATOM 1697 C C . ASN A 1 215 ? 29.752 20.618 -9.880 1.00 49.19 215 ASN A C 1
ATOM 1699 O O . ASN A 1 215 ? 29.910 21.680 -9.284 1.00 49.19 215 ASN A O 1
ATOM 1703 N N . ASN A 1 216 ? 29.260 19.538 -9.261 1.00 50.75 216 ASN A N 1
ATOM 1704 C CA . ASN A 1 216 ? 28.925 19.512 -7.828 1.00 50.75 216 ASN A CA 1
ATOM 1705 C C . ASN A 1 216 ? 30.115 19.139 -6.917 1.00 50.75 216 ASN A C 1
ATOM 1707 O O . ASN A 1 216 ? 29.971 19.177 -5.698 1.00 50.75 216 ASN A O 1
ATOM 1711 N N . GLY A 1 217 ? 31.279 18.787 -7.479 1.00 42.12 217 GLY A N 1
ATOM 1712 C CA . GLY A 1 217 ? 32.502 18.484 -6.720 1.00 42.12 217 GLY A CA 1
ATOM 1713 C C . GLY A 1 217 ? 33.305 19.713 -6.278 1.00 42.12 217 GLY A C 1
ATOM 1714 O O . GLY A 1 217 ? 34.251 19.569 -5.509 1.00 42.12 217 GLY A O 1
ATOM 1715 N N . THR A 1 218 ? 32.936 20.916 -6.733 1.00 43.09 218 THR A N 1
ATOM 1716 C CA . THR A 1 218 ? 33.745 22.138 -6.549 1.00 43.09 218 THR A CA 1
ATOM 1717 C C . THR A 1 218 ? 33.150 23.137 -5.547 1.00 43.09 218 THR A C 1
ATOM 1719 O O . THR A 1 218 ? 33.643 24.255 -5.422 1.00 43.09 218 THR A O 1
ATOM 1722 N N . ALA A 1 219 ? 32.111 22.766 -4.795 1.00 38.25 219 ALA A N 1
ATOM 1723 C CA . ALA A 1 219 ? 31.482 23.652 -3.814 1.00 38.25 219 ALA A CA 1
ATOM 1724 C C . ALA A 1 219 ? 31.910 23.322 -2.368 1.00 38.25 219 ALA A C 1
ATOM 1726 O O . ALA A 1 219 ? 31.265 22.542 -1.678 1.00 38.25 219 ALA A O 1
ATOM 1727 N N . GLY A 1 220 ? 33.000 23.965 -1.932 1.00 36.69 220 GLY A N 1
ATOM 1728 C CA . GLY A 1 220 ? 33.190 24.500 -0.574 1.00 36.69 220 GLY A CA 1
ATOM 1729 C C . GLY A 1 220 ? 33.252 23.530 0.612 1.00 36.69 220 GLY A C 1
ATOM 1730 O O . GLY A 1 220 ? 32.250 23.280 1.273 1.00 36.69 220 GLY A O 1
ATOM 1731 N N . VAL A 1 221 ? 34.466 23.123 0.992 1.00 33.84 221 VAL A N 1
ATOM 1732 C CA . VAL A 1 221 ? 34.782 22.670 2.359 1.00 33.84 221 VAL A CA 1
ATOM 1733 C C . VAL A 1 221 ? 35.140 23.899 3.204 1.00 33.84 221 VAL A C 1
ATOM 1735 O O . VAL A 1 221 ? 36.104 24.581 2.850 1.00 33.84 221 VAL A O 1
ATOM 1738 N N . PRO A 1 222 ? 34.469 24.190 4.335 1.00 39.47 222 PRO A N 1
ATOM 1739 C CA . PRO A 1 222 ? 35.061 25.016 5.369 1.00 39.47 222 PRO A CA 1
ATOM 1740 C C . PRO A 1 222 ? 35.802 24.124 6.370 1.00 39.47 222 PRO A C 1
ATOM 1742 O O . PRO A 1 222 ? 35.239 23.225 6.996 1.00 39.47 222 PRO A O 1
ATOM 1745 N N . ALA A 1 223 ? 37.095 24.397 6.503 1.00 37.41 223 ALA A N 1
ATOM 1746 C CA . ALA A 1 223 ? 37.951 23.876 7.551 1.00 37.41 223 ALA A CA 1
ATOM 1747 C C . ALA A 1 223 ? 37.538 24.456 8.913 1.00 37.41 223 ALA A C 1
ATOM 1749 O O . ALA A 1 223 ? 37.444 25.673 9.031 1.00 37.41 223 ALA A O 1
ATOM 1750 N N . ASN A 1 224 ? 37.333 23.612 9.930 1.00 34.28 224 ASN A N 1
ATOM 1751 C CA . ASN A 1 224 ? 38.110 23.609 11.182 1.00 34.28 224 ASN A CA 1
ATOM 1752 C C . ASN A 1 224 ? 37.570 22.553 12.168 1.00 34.28 224 ASN A C 1
ATOM 1754 O O . ASN A 1 224 ? 36.361 22.352 12.246 1.00 34.28 224 ASN A O 1
ATOM 1758 N N . GLY A 1 225 ? 38.447 21.956 12.983 1.00 30.53 225 GLY A N 1
ATOM 1759 C CA . GLY A 1 225 ? 38.033 21.223 14.190 1.00 30.53 225 GLY A CA 1
ATOM 1760 C C . GLY A 1 225 ? 38.739 19.892 14.437 1.00 30.53 225 GLY A C 1
ATOM 1761 O O . GLY A 1 225 ? 38.190 18.823 14.206 1.00 30.53 225 GLY A O 1
ATOM 1762 N N . THR A 1 226 ? 39.957 19.975 14.955 1.00 33.09 226 THR A N 1
ATOM 1763 C CA . THR A 1 226 ? 40.798 18.901 15.502 1.00 33.09 226 THR A CA 1
ATOM 1764 C C . THR A 1 226 ? 40.102 17.960 16.497 1.00 33.09 226 THR A C 1
ATOM 1766 O O . THR A 1 226 ? 39.618 18.426 17.526 1.00 33.09 226 THR A O 1
ATOM 1769 N N . ALA A 1 227 ? 40.225 16.638 16.303 1.00 31.58 227 ALA A N 1
ATOM 1770 C CA . ALA A 1 227 ? 40.251 15.662 17.401 1.00 31.58 227 ALA A CA 1
ATOM 1771 C C . ALA A 1 227 ? 40.940 14.333 17.010 1.00 31.58 227 ALA A C 1
ATOM 1773 O O . ALA A 1 227 ? 40.376 13.485 16.332 1.00 31.58 227 ALA A O 1
ATOM 1774 N N . ARG A 1 228 ? 42.187 14.219 17.482 1.00 32.56 228 ARG A N 1
ATOM 1775 C CA . ARG A 1 228 ? 42.957 13.046 17.947 1.00 32.56 228 ARG A CA 1
ATOM 1776 C C . ARG A 1 228 ? 42.768 11.674 17.282 1.00 32.56 228 ARG A C 1
ATOM 1778 O O . ARG A 1 228 ? 41.767 10.986 17.438 1.00 32.56 228 ARG A O 1
ATOM 1785 N N . ALA A 1 229 ? 43.892 11.234 16.720 1.00 32.81 229 ALA A N 1
ATOM 1786 C CA . ALA A 1 229 ? 44.226 9.869 16.366 1.00 32.81 229 ALA A CA 1
ATOM 1787 C C . ALA A 1 229 ? 44.153 8.899 17.560 1.00 32.81 229 ALA A C 1
ATOM 1789 O O . ALA A 1 229 ? 44.658 9.182 18.647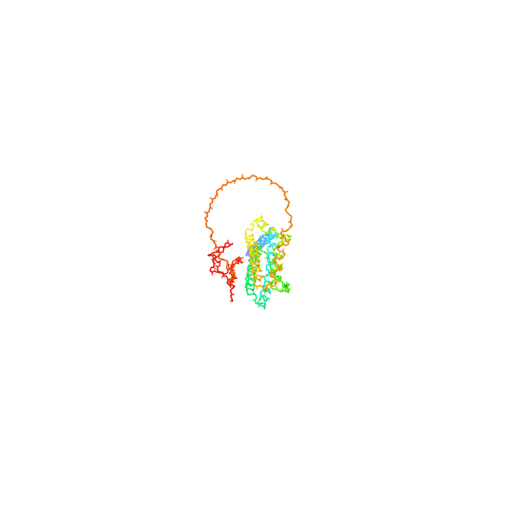 1.00 32.81 229 ALA A O 1
ATOM 1790 N N . SER A 1 230 ? 43.619 7.709 17.298 1.00 35.94 230 SER A N 1
ATOM 1791 C CA . SER A 1 230 ? 43.974 6.481 18.003 1.00 35.94 230 SER A CA 1
ATOM 1792 C C . SER A 1 230 ? 44.056 5.374 16.959 1.00 35.94 230 SER A C 1
ATOM 1794 O O . SER A 1 230 ? 43.044 4.921 16.428 1.00 35.94 230 SER A O 1
ATOM 1796 N N . GLY A 1 231 ? 45.287 5.021 16.591 1.00 36.03 231 GLY A N 1
ATOM 1797 C CA . GLY A 1 231 ? 45.569 3.916 15.690 1.00 36.03 231 GLY A CA 1
ATOM 1798 C C . GLY A 1 231 ? 45.434 2.587 16.421 1.00 36.03 231 GLY A C 1
ATOM 1799 O O . GLY A 1 231 ? 45.973 2.415 17.515 1.00 36.03 231 GLY A O 1
ATOM 1800 N N . ARG A 1 232 ? 44.754 1.626 15.794 1.00 32.38 232 ARG A N 1
ATOM 1801 C CA . ARG A 1 232 ? 44.932 0.208 16.104 1.00 32.38 232 ARG A CA 1
ATOM 1802 C C . ARG A 1 232 ? 44.510 -0.664 14.920 1.00 32.38 232 ARG A C 1
ATOM 1804 O O . ARG A 1 232 ? 43.335 -0.711 14.586 1.00 32.38 232 ARG A O 1
ATOM 1811 N N . GLY A 1 233 ? 45.483 -1.406 14.390 1.00 31.58 233 GLY A N 1
ATOM 1812 C CA . GLY A 1 233 ? 45.278 -2.756 13.863 1.00 31.58 233 GLY A CA 1
ATOM 1813 C C . GLY A 1 233 ? 44.964 -2.869 12.378 1.00 31.58 233 GLY A C 1
ATOM 1814 O O . GLY A 1 233 ? 43.808 -2.889 11.981 1.00 31.58 233 GLY A O 1
ATOM 1815 N N . THR A 1 234 ? 46.017 -3.045 11.588 1.00 33.22 234 THR A N 1
ATOM 1816 C CA . THR A 1 234 ? 45.989 -3.696 10.279 1.00 33.22 234 THR A CA 1
ATOM 1817 C C . THR A 1 234 ? 45.456 -5.126 10.399 1.00 33.22 234 THR A C 1
ATOM 1819 O O . THR A 1 234 ? 45.978 -5.926 11.173 1.00 33.22 234 THR A O 1
ATOM 1822 N N . ALA A 1 235 ? 44.451 -5.454 9.592 1.00 33.28 235 ALA A N 1
ATOM 1823 C CA . ALA A 1 235 ? 44.172 -6.815 9.156 1.00 33.28 235 ALA A CA 1
ATOM 1824 C C . ALA A 1 235 ? 43.921 -6.754 7.647 1.00 33.28 235 ALA A C 1
ATOM 1826 O O . ALA A 1 235 ? 42.830 -6.421 7.187 1.00 33.28 235 ALA A O 1
ATOM 1827 N N . GLU A 1 236 ? 44.992 -6.992 6.895 1.00 35.25 236 GLU A N 1
ATOM 1828 C CA . GLU A 1 236 ? 44.937 -7.394 5.495 1.00 35.25 236 GLU A CA 1
ATOM 1829 C C . GLU A 1 236 ? 44.171 -8.718 5.396 1.00 35.25 236 GLU A C 1
ATOM 1831 O O . GLU A 1 236 ? 44.396 -9.633 6.190 1.00 35.25 236 GLU A O 1
ATOM 1836 N N . GLY A 1 237 ? 43.275 -8.831 4.417 1.00 30.44 237 GLY A N 1
ATOM 1837 C CA . GLY A 1 237 ? 42.671 -10.111 4.072 1.00 30.44 237 GLY A CA 1
ATOM 1838 C C . GLY A 1 237 ? 41.300 -9.990 3.423 1.00 30.44 237 GLY A C 1
ATOM 1839 O O . GLY A 1 237 ? 40.318 -9.677 4.087 1.00 30.44 237 GLY A O 1
ATOM 1840 N N . SER A 1 238 ? 41.250 -10.367 2.144 1.00 34.09 238 SER A N 1
ATOM 1841 C CA . SER A 1 238 ? 40.058 -10.627 1.329 1.00 34.09 238 SER A CA 1
ATOM 1842 C C . SER A 1 238 ? 39.452 -9.428 0.593 1.00 34.09 238 SER A C 1
ATOM 1844 O O . SER A 1 238 ? 38.271 -9.105 0.739 1.00 34.09 238 SER A O 1
ATOM 1846 N N . GLU A 1 239 ? 40.228 -8.864 -0.334 1.00 34.81 239 GLU A N 1
ATOM 1847 C CA . GLU A 1 239 ? 39.674 -8.344 -1.586 1.00 34.81 239 GLU A CA 1
ATOM 1848 C C . GLU A 1 239 ? 38.951 -9.483 -2.323 1.00 34.81 239 GLU A C 1
ATOM 1850 O O . GLU A 1 239 ? 39.510 -10.163 -3.178 1.00 34.81 239 GLU A O 1
ATOM 1855 N N . ASN A 1 240 ? 37.675 -9.704 -2.002 1.00 33.12 240 ASN A N 1
ATOM 1856 C CA . ASN A 1 240 ? 36.783 -10.346 -2.956 1.00 33.12 240 ASN A CA 1
ATOM 1857 C C . ASN A 1 240 ? 36.489 -9.306 -4.033 1.00 33.12 240 ASN A C 1
ATOM 1859 O O . ASN A 1 240 ? 35.532 -8.533 -3.929 1.00 33.12 240 ASN A O 1
ATOM 1863 N N . SER A 1 241 ? 37.354 -9.278 -5.045 1.00 40.19 241 SER A N 1
ATOM 1864 C CA . SER A 1 241 ? 37.137 -8.609 -6.319 1.00 40.19 241 SER A CA 1
ATOM 1865 C C . SER A 1 241 ? 35.779 -9.057 -6.859 1.00 40.19 241 SER A C 1
ATOM 1867 O O . SER A 1 241 ? 35.627 -10.149 -7.406 1.00 40.19 241 SER A O 1
ATOM 1869 N N . ARG A 1 242 ? 34.745 -8.239 -6.638 1.00 38.97 242 ARG A N 1
ATOM 1870 C CA . ARG A 1 242 ? 33.467 -8.422 -7.320 1.00 38.97 242 ARG A CA 1
ATOM 1871 C C . ARG A 1 242 ? 33.738 -8.211 -8.809 1.00 38.97 242 ARG A C 1
ATOM 1873 O O . ARG A 1 242 ? 34.321 -7.181 -9.145 1.00 38.97 242 ARG A O 1
ATOM 1880 N N . PRO A 1 243 ? 33.355 -9.157 -9.679 1.00 38.38 243 PRO A N 1
ATOM 1881 C CA . PRO A 1 243 ? 33.552 -8.988 -11.104 1.00 38.38 243 PRO A CA 1
ATOM 1882 C C . PRO A 1 243 ? 32.798 -7.743 -11.568 1.00 38.38 243 PRO A C 1
ATOM 1884 O O . PRO A 1 243 ? 31.656 -7.501 -11.167 1.00 38.38 243 PRO A O 1
ATOM 1887 N N . ASP A 1 244 ? 33.488 -6.954 -12.381 1.00 39.69 244 ASP A N 1
ATOM 1888 C CA . ASP A 1 244 ? 32.976 -5.799 -13.099 1.00 39.69 244 ASP A CA 1
ATOM 1889 C C . ASP A 1 244 ? 31.779 -6.247 -13.960 1.00 39.69 244 ASP A C 1
ATOM 1891 O O . ASP A 1 244 ? 31.929 -6.902 -14.990 1.00 39.69 244 ASP A O 1
ATOM 1895 N N . ALA A 1 245 ? 30.563 -6.021 -13.456 1.00 39.69 245 ALA A N 1
ATOM 1896 C CA . ALA A 1 245 ? 29.330 -6.599 -13.987 1.00 39.69 245 ALA A CA 1
ATOM 1897 C C . ALA A 1 245 ? 28.620 -5.600 -14.909 1.00 39.69 245 ALA A C 1
ATOM 1899 O O . ALA A 1 245 ? 27.592 -5.015 -14.558 1.00 39.69 245 ALA A O 1
ATOM 1900 N N . THR A 1 246 ? 29.178 -5.403 -16.099 1.00 46.75 246 THR A N 1
ATOM 1901 C CA . THR A 1 246 ? 28.543 -4.673 -17.202 1.00 46.75 246 THR A CA 1
ATOM 1902 C C . THR A 1 246 ? 27.912 -5.651 -18.198 1.00 46.75 246 THR A C 1
ATOM 1904 O O . THR A 1 246 ? 28.437 -5.874 -19.277 1.00 46.75 246 THR A O 1
ATOM 1907 N N . ALA A 1 247 ? 26.778 -6.248 -17.812 1.00 39.94 247 ALA A N 1
ATOM 1908 C CA . ALA A 1 247 ? 25.692 -6.714 -18.690 1.00 39.94 247 ALA A CA 1
ATOM 1909 C C . ALA A 1 247 ? 24.573 -7.345 -17.832 1.00 39.94 247 ALA A C 1
ATOM 1911 O O . ALA A 1 247 ? 24.775 -8.362 -17.180 1.00 39.94 247 ALA A O 1
ATOM 1912 N N . ASP A 1 248 ? 23.400 -6.709 -17.836 1.00 52.31 248 ASP A N 1
ATOM 1913 C CA . ASP A 1 248 ? 22.091 -7.254 -17.436 1.00 52.31 248 ASP A CA 1
ATOM 1914 C C . ASP A 1 248 ? 21.841 -7.656 -15.957 1.00 52.31 248 ASP A C 1
ATOM 1916 O O . ASP A 1 248 ? 21.377 -8.745 -15.631 1.00 52.31 248 ASP A O 1
ATOM 1920 N N . ASN A 1 249 ? 22.074 -6.718 -15.028 1.00 61.31 249 ASN A N 1
ATOM 1921 C CA . ASN A 1 249 ? 21.708 -6.840 -13.600 1.00 61.31 249 ASN A CA 1
ATOM 1922 C C . ASN A 1 249 ? 20.260 -6.385 -13.282 1.00 61.31 249 ASN A C 1
ATOM 1924 O O . ASN A 1 249 ? 19.953 -5.995 -12.144 1.00 61.31 249 ASN A O 1
ATOM 1928 N N . ALA A 1 250 ? 19.370 -6.330 -14.276 1.00 69.00 250 ALA A N 1
ATOM 1929 C CA . ALA A 1 250 ? 17.963 -6.031 -14.027 1.00 69.00 250 ALA A CA 1
ATOM 1930 C C . ALA A 1 250 ? 17.276 -7.262 -13.406 1.00 69.00 250 ALA A C 1
ATOM 1932 O O . ALA A 1 250 ? 17.493 -8.387 -13.857 1.00 69.00 250 ALA A O 1
ATOM 1933 N N . PRO A 1 251 ? 16.460 -7.097 -12.351 1.00 77.75 251 PRO A N 1
ATOM 1934 C CA . PRO A 1 251 ? 15.748 -8.214 -11.771 1.00 77.75 251 PRO A CA 1
ATOM 1935 C C . PRO A 1 251 ? 14.762 -8.773 -12.794 1.00 77.75 251 PRO A C 1
ATOM 1937 O O . PRO A 1 251 ? 13.993 -8.046 -13.431 1.00 77.75 251 PRO A O 1
ATOM 1940 N N . LYS A 1 252 ? 14.772 -10.101 -12.919 1.00 85.38 252 LYS A N 1
ATOM 1941 C CA . LYS A 1 252 ? 13.868 -10.836 -13.815 1.00 85.38 252 LYS A CA 1
ATOM 1942 C C . LYS A 1 252 ? 12.396 -10.710 -13.402 1.00 85.38 252 LYS A C 1
ATOM 1944 O O . LYS A 1 252 ? 11.506 -10.953 -14.201 1.00 85.38 252 LYS A O 1
ATOM 1949 N N . GLY A 1 253 ? 12.143 -10.247 -12.180 1.00 91.62 253 GLY A N 1
ATOM 1950 C CA . GLY A 1 253 ? 10.820 -9.916 -11.679 1.00 91.62 253 GLY A CA 1
ATOM 1951 C C . GLY A 1 253 ? 10.867 -9.409 -10.248 1.00 91.62 253 GLY A C 1
ATOM 1952 O O . GLY A 1 253 ? 11.939 -9.145 -9.695 1.00 91.62 253 GLY A O 1
ATOM 1953 N N . TYR A 1 254 ? 9.693 -9.291 -9.645 1.00 95.25 254 TYR A N 1
ATOM 1954 C CA . TYR A 1 254 ? 9.534 -8.880 -8.257 1.00 95.25 254 TYR A CA 1
ATOM 1955 C C . TYR A 1 254 ? 8.599 -9.825 -7.508 1.00 95.25 254 TYR A C 1
ATOM 1957 O O . TYR A 1 254 ? 7.616 -10.303 -8.058 1.00 95.25 254 TYR A O 1
ATOM 1965 N N . LEU A 1 255 ? 8.879 -10.062 -6.233 1.00 95.38 255 LEU A N 1
ATOM 1966 C CA . LEU A 1 255 ? 8.038 -10.845 -5.335 1.00 95.38 255 LEU A CA 1
ATOM 1967 C C . LEU A 1 255 ? 7.417 -9.916 -4.295 1.00 95.38 255 LEU A C 1
ATOM 1969 O O . LEU A 1 255 ? 8.129 -9.122 -3.678 1.00 95.38 255 LEU A O 1
ATOM 1973 N N . VAL A 1 256 ? 6.109 -10.029 -4.073 1.00 97.19 256 VAL A N 1
ATOM 1974 C CA . VAL A 1 256 ? 5.371 -9.218 -3.098 1.00 97.19 256 VAL A CA 1
ATOM 1975 C C . VAL A 1 256 ? 4.845 -10.100 -1.973 1.00 97.19 256 VAL A C 1
ATOM 1977 O O . VAL A 1 256 ? 4.139 -11.083 -2.202 1.00 97.19 256 VAL A O 1
ATOM 1980 N N . CYS A 1 257 ? 5.162 -9.737 -0.731 1.00 97.00 257 CYS A N 1
ATOM 1981 C CA . CYS A 1 257 ? 4.607 -10.401 0.440 1.00 97.00 257 CYS A CA 1
ATOM 1982 C C . CYS A 1 257 ? 3.091 -10.129 0.534 1.00 97.00 257 CYS A C 1
ATOM 1984 O O . CYS A 1 257 ? 2.705 -8.965 0.681 1.00 97.00 257 CYS A O 1
ATOM 1986 N N . PRO A 1 258 ? 2.225 -11.161 0.552 1.00 97.19 258 PRO A N 1
ATOM 1987 C CA . PRO A 1 258 ? 0.771 -10.976 0.519 1.00 97.19 258 PRO A CA 1
ATOM 1988 C C . PRO A 1 258 ? 0.201 -10.389 1.818 1.00 97.19 258 PRO A C 1
ATOM 1990 O O . PRO A 1 258 ? -0.943 -9.953 1.852 1.00 97.19 258 PRO A O 1
ATOM 1993 N N . THR A 1 259 ? 0.977 -10.394 2.904 1.00 97.38 259 THR A N 1
ATOM 1994 C CA . THR A 1 259 ? 0.519 -9.935 4.220 1.00 97.38 259 THR A CA 1
ATOM 1995 C C . THR A 1 259 ? 0.780 -8.446 4.426 1.00 97.38 259 THR A C 1
ATOM 1997 O O . THR A 1 259 ? -0.104 -7.723 4.875 1.00 97.38 259 THR A O 1
ATOM 2000 N N . CYS A 1 260 ? 1.992 -7.973 4.123 1.00 97.19 260 CYS A N 1
ATOM 2001 C CA . CYS A 1 260 ? 2.408 -6.595 4.415 1.00 97.19 260 CYS A CA 1
ATOM 2002 C C . CYS A 1 260 ? 2.772 -5.771 3.167 1.00 97.19 260 CYS A C 1
ATOM 2004 O O . CYS A 1 260 ? 3.066 -4.583 3.289 1.00 97.19 260 CYS A O 1
ATOM 2006 N N . GLY A 1 261 ? 2.789 -6.386 1.980 1.00 97.25 261 GLY A N 1
ATOM 2007 C CA . GLY A 1 261 ? 3.149 -5.723 0.726 1.00 97.25 261 GLY A CA 1
ATOM 2008 C C . GLY A 1 261 ? 4.645 -5.436 0.558 1.00 97.25 261 GLY A C 1
ATOM 2009 O O . GLY A 1 261 ? 5.004 -4.632 -0.290 1.00 97.25 261 GLY A O 1
ATOM 2010 N N . ASN A 1 262 ? 5.541 -6.040 1.350 1.00 95.81 262 ASN A N 1
ATOM 2011 C CA . ASN A 1 262 ? 6.982 -5.831 1.150 1.00 95.81 262 ASN A CA 1
ATOM 2012 C C . ASN A 1 262 ? 7.454 -6.469 -0.168 1.00 95.81 262 A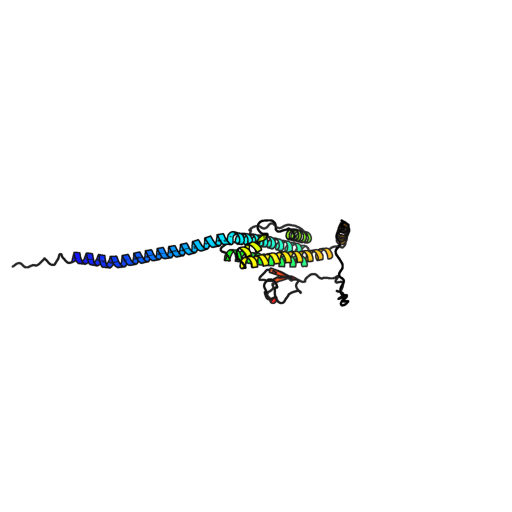SN A C 1
ATOM 2014 O O . ASN A 1 262 ? 7.032 -7.584 -0.481 1.00 95.81 262 ASN A O 1
ATOM 2018 N N . ILE A 1 263 ? 8.339 -5.786 -0.901 1.00 95.25 263 ILE A N 1
ATOM 2019 C CA . ILE A 1 263 ? 8.756 -6.174 -2.259 1.00 95.25 263 ILE A CA 1
ATOM 2020 C C . ILE A 1 263 ? 10.223 -6.613 -2.308 1.00 95.25 263 ILE A C 1
ATOM 2022 O O . ILE A 1 263 ? 11.106 -5.968 -1.731 1.00 95.25 263 ILE A O 1
ATOM 2026 N N . TYR A 1 264 ? 10.506 -7.662 -3.077 1.00 90.75 264 TYR A N 1
ATOM 2027 C CA . TYR A 1 264 ? 11.840 -8.214 -3.311 1.00 90.75 264 TYR A CA 1
ATOM 2028 C C . TYR A 1 264 ? 12.123 -8.319 -4.804 1.00 90.75 264 TYR A C 1
ATOM 2030 O O . TYR A 1 264 ? 11.228 -8.703 -5.548 1.00 90.75 264 TYR A O 1
ATOM 2038 N N . PRO A 1 265 ? 13.352 -8.038 -5.256 1.00 89.62 265 PRO A N 1
ATOM 2039 C CA . PRO A 1 265 ? 13.830 -8.540 -6.537 1.00 89.62 265 PRO A CA 1
ATOM 2040 C C . PRO A 1 265 ? 13.733 -10.074 -6.584 1.00 89.62 265 PRO A C 1
ATOM 2042 O O . PRO A 1 265 ? 14.149 -10.746 -5.634 1.00 89.62 265 PRO A O 1
ATOM 2045 N N . ALA A 1 266 ? 13.204 -10.628 -7.674 1.00 80.94 266 ALA A N 1
ATOM 2046 C CA . ALA A 1 266 ? 13.227 -12.067 -7.924 1.00 80.94 266 ALA A CA 1
ATOM 2047 C C . ALA A 1 266 ? 14.688 -12.554 -7.959 1.00 80.94 266 ALA A C 1
ATOM 2049 O O . ALA A 1 266 ? 15.544 -11.920 -8.577 1.00 80.94 266 ALA A O 1
ATOM 2050 N N . GLY A 1 267 ? 14.983 -13.638 -7.234 1.00 73.12 267 GLY A N 1
ATOM 2051 C CA . GLY A 1 267 ? 16.347 -14.132 -6.988 1.00 73.12 267 GLY A CA 1
ATOM 2052 C C . GLY A 1 267 ? 16.947 -13.740 -5.628 1.00 73.12 267 GLY A C 1
ATOM 2053 O O . GLY A 1 267 ? 17.965 -14.301 -5.234 1.00 73.12 267 GLY A O 1
ATOM 2054 N N . CYS A 1 268 ? 16.305 -12.838 -4.876 1.00 66.75 268 CYS A N 1
ATOM 2055 C CA . CYS A 1 268 ? 16.701 -12.452 -3.514 1.00 66.75 268 CYS A CA 1
ATOM 2056 C C . CYS A 1 268 ? 15.558 -12.669 -2.502 1.00 66.75 268 CYS A C 1
ATOM 2058 O O . CYS A 1 268 ? 15.228 -11.758 -1.740 1.00 66.75 268 CYS A O 1
ATOM 2060 N N . SER A 1 269 ? 14.901 -13.835 -2.521 1.00 66.38 269 SER A N 1
ATOM 2061 C CA . SER A 1 269 ? 13.846 -14.152 -1.548 1.00 66.38 269 SER A CA 1
ATOM 2062 C C . SER A 1 269 ? 14.409 -14.881 -0.333 1.00 66.38 269 SER A C 1
ATOM 2064 O O . SER A 1 269 ? 14.853 -16.025 -0.440 1.00 66.38 269 SER A O 1
ATOM 2066 N N . ASP A 1 270 ? 14.327 -14.237 0.826 1.00 69.12 270 ASP A N 1
ATOM 2067 C CA . ASP A 1 270 ? 14.511 -14.899 2.115 1.00 69.12 270 ASP A CA 1
ATOM 2068 C C . ASP A 1 270 ? 13.417 -15.959 2.333 1.00 69.12 270 ASP A C 1
ATOM 2070 O O . ASP A 1 270 ? 12.303 -15.838 1.816 1.00 69.12 270 ASP A O 1
ATOM 2074 N N . SER A 1 271 ? 13.688 -16.969 3.167 1.00 82.56 271 SER A N 1
ATOM 2075 C CA . SER A 1 271 ? 12.685 -17.981 3.545 1.00 82.56 271 SER A CA 1
ATOM 2076 C C . SER A 1 271 ? 11.426 -17.370 4.178 1.00 82.56 271 SER A C 1
ATOM 2078 O O . SER A 1 271 ? 10.359 -17.981 4.144 1.00 82.56 271 SER A O 1
ATOM 2080 N N . TYR A 1 272 ? 11.538 -16.162 4.743 1.00 91.31 272 TYR A N 1
ATOM 2081 C CA . TYR A 1 272 ? 10.448 -15.439 5.391 1.00 91.31 272 TYR A CA 1
ATOM 2082 C C . TYR A 1 272 ? 10.541 -13.932 5.145 1.00 91.31 272 TYR A C 1
ATOM 2084 O O . TYR A 1 272 ? 11.623 -13.358 5.064 1.00 91.31 272 TYR A O 1
ATOM 2092 N N . CYS A 1 273 ? 9.395 -13.253 5.123 1.00 93.38 273 CYS A N 1
ATOM 2093 C CA . CYS A 1 273 ? 9.346 -11.796 5.119 1.00 93.38 273 CYS A CA 1
ATOM 2094 C C . CYS A 1 273 ? 9.878 -11.233 6.457 1.00 93.38 273 CYS A C 1
ATOM 2096 O O . CYS A 1 273 ? 9.279 -11.527 7.489 1.00 93.38 273 CYS A O 1
ATOM 2098 N N . PRO A 1 274 ? 10.887 -10.346 6.503 1.00 89.56 274 PRO A N 1
ATOM 2099 C CA . PRO A 1 274 ? 11.391 -9.787 7.751 1.00 89.56 274 PRO A CA 1
ATOM 2100 C C . PRO A 1 274 ? 10.396 -8.806 8.392 1.00 89.56 274 PRO A C 1
ATOM 2102 O O . PRO A 1 274 ? 10.488 -8.527 9.581 1.00 89.56 274 PRO A O 1
ATOM 2105 N N . CYS A 1 275 ? 9.409 -8.301 7.641 1.00 91.69 275 CYS A N 1
ATOM 2106 C CA . CYS A 1 275 ? 8.404 -7.374 8.169 1.00 91.69 275 CYS A CA 1
ATOM 2107 C C . CYS A 1 275 ? 7.257 -8.075 8.914 1.00 91.69 275 CYS A C 1
ATOM 2109 O O . CYS A 1 275 ? 6.619 -7.468 9.776 1.00 91.69 275 CYS A O 1
ATOM 2111 N N . CYS A 1 276 ? 6.924 -9.316 8.543 1.00 94.75 276 CYS A N 1
ATOM 2112 C CA . CYS A 1 276 ? 5.733 -10.002 9.063 1.00 94.75 276 CYS A CA 1
ATOM 2113 C C . CYS A 1 276 ? 5.864 -11.527 9.196 1.00 94.75 276 CYS A C 1
ATOM 2115 O O . CYS A 1 276 ? 4.879 -12.188 9.512 1.00 94.75 276 CYS A O 1
ATOM 2117 N N . LEU A 1 277 ? 7.050 -12.081 8.934 1.00 95.44 277 LEU A N 1
ATOM 2118 C CA . LEU A 1 277 ? 7.394 -13.506 9.013 1.00 95.44 277 LEU A CA 1
ATOM 2119 C C . LEU A 1 277 ? 6.557 -14.425 8.114 1.00 95.44 277 LEU A C 1
ATOM 2121 O O . LEU A 1 277 ? 6.507 -15.633 8.318 1.00 95.44 277 LEU A O 1
ATOM 2125 N N . THR A 1 278 ? 5.901 -13.868 7.094 1.00 95.94 278 THR A N 1
ATOM 2126 C CA . THR A 1 278 ? 5.193 -14.674 6.092 1.00 95.94 278 THR A CA 1
ATOM 2127 C C . THR A 1 278 ? 6.191 -15.524 5.317 1.00 95.94 278 THR A C 1
ATOM 2129 O O . THR A 1 278 ? 7.187 -14.987 4.840 1.00 95.94 278 THR A O 1
ATOM 2132 N N . ASP A 1 279 ? 5.898 -16.816 5.175 1.00 94.12 279 ASP A N 1
ATOM 2133 C CA . ASP A 1 279 ? 6.673 -17.761 4.365 1.00 94.12 279 ASP A CA 1
ATOM 2134 C C . ASP A 1 279 ? 6.853 -17.239 2.928 1.00 94.12 279 ASP A C 1
ATOM 2136 O O . ASP A 1 279 ? 5.876 -16.858 2.270 1.00 94.12 279 ASP A O 1
ATOM 2140 N N . GLY A 1 280 ? 8.104 -17.226 2.456 1.00 89.88 280 GLY A N 1
ATOM 2141 C CA . GLY A 1 280 ? 8.501 -16.772 1.122 1.00 89.88 280 GLY A CA 1
ATOM 2142 C C . GLY A 1 280 ? 7.773 -17.488 -0.018 1.00 89.88 280 GLY A C 1
ATOM 2143 O O . GLY A 1 280 ? 7.490 -16.878 -1.046 1.00 89.88 280 GLY A O 1
ATOM 2144 N N . ARG A 1 281 ? 7.359 -18.746 0.180 1.00 90.50 281 ARG A N 1
ATOM 2145 C CA . ARG A 1 281 ? 6.612 -19.541 -0.816 1.00 90.50 281 ARG A CA 1
ATOM 2146 C C . ARG A 1 281 ? 5.224 -18.985 -1.121 1.00 90.50 281 ARG A C 1
ATOM 2148 O O . ARG A 1 281 ? 4.612 -19.367 -2.110 1.00 90.50 281 ARG A O 1
ATOM 2155 N N . ARG A 1 282 ? 4.697 -18.117 -0.254 1.00 93.81 282 ARG A N 1
ATOM 2156 C CA . ARG A 1 282 ? 3.379 -17.488 -0.421 1.00 93.81 282 ARG A CA 1
ATOM 2157 C C . ARG A 1 282 ? 3.449 -16.165 -1.178 1.00 93.81 282 ARG A C 1
ATOM 2159 O O . ARG A 1 282 ? 2.425 -15.494 -1.294 1.00 93.81 282 ARG A O 1
ATOM 2166 N N . PHE A 1 283 ? 4.637 -15.732 -1.595 1.00 94.94 283 PHE A N 1
ATOM 2167 C CA . PHE A 1 283 ? 4.798 -14.429 -2.225 1.00 94.94 283 PHE A CA 1
ATOM 2168 C C . PHE A 1 283 ? 4.189 -14.432 -3.624 1.00 94.94 283 PHE A C 1
ATOM 2170 O O . PHE A 1 283 ? 4.212 -15.434 -4.333 1.00 94.94 283 PHE A O 1
ATOM 2177 N N . VAL A 1 284 ? 3.629 -13.289 -4.005 1.00 95.50 284 VAL A N 1
ATOM 2178 C CA . VAL A 1 284 ? 3.037 -13.090 -5.326 1.00 95.50 284 VAL A CA 1
ATOM 2179 C C . VAL A 1 284 ? 4.134 -12.631 -6.275 1.00 95.50 284 VAL A C 1
ATOM 2181 O O . VAL A 1 284 ? 4.785 -11.620 -6.009 1.00 95.50 284 VAL A O 1
ATOM 2184 N N . ALA A 1 285 ? 4.341 -13.372 -7.361 1.00 94.50 285 ALA A N 1
ATOM 2185 C CA . ALA A 1 285 ? 5.350 -13.059 -8.363 1.00 94.50 285 ALA A CA 1
ATOM 2186 C C . ALA A 1 285 ? 4.816 -12.113 -9.445 1.00 94.50 285 ALA A C 1
ATOM 2188 O O . ALA A 1 285 ? 3.704 -12.264 -9.947 1.00 94.50 285 ALA A O 1
ATOM 2189 N N . PHE A 1 286 ? 5.650 -11.141 -9.795 1.00 94.62 286 PHE A N 1
ATOM 2190 C CA . PHE A 1 286 ? 5.503 -10.191 -10.891 1.00 94.62 286 PHE A CA 1
ATOM 2191 C C . PHE A 1 286 ? 6.709 -10.376 -11.806 1.00 94.62 286 PHE A C 1
ATOM 2193 O O . PHE A 1 286 ? 7.662 -9.590 -11.799 1.00 94.62 286 PHE A O 1
ATOM 2200 N N . GLU A 1 287 ? 6.677 -11.499 -12.506 1.00 88.31 287 GLU A N 1
ATOM 2201 C CA . GLU A 1 287 ? 7.614 -11.892 -13.555 1.00 88.31 287 GLU A CA 1
ATOM 2202 C C . GLU A 1 287 ? 6.951 -11.627 -14.918 1.00 88.31 287 GLU A C 1
ATOM 2204 O O . GLU A 1 287 ? 5.922 -10.944 -14.957 1.00 88.31 287 GLU A O 1
ATOM 2209 N N . GLU A 1 288 ? 7.582 -12.062 -16.009 1.00 70.00 288 GLU A N 1
ATOM 2210 C CA . GLU A 1 288 ? 7.092 -11.889 -17.392 1.00 70.00 288 GLU A CA 1
ATOM 2211 C C . GLU A 1 288 ? 5.579 -12.133 -17.554 1.00 70.00 288 GLU A C 1
ATOM 2213 O O . GLU A 1 288 ? 5.082 -13.202 -17.130 1.00 70.00 288 GLU A O 1
#

Secondary structure (DSSP, 8-state):
------SSSSSHHHHHHHHHHHHHHHHHHHHHHHHHHHHHHHHHHHHHHHHHHHHHHHHHHHHHHHHHHHHHHHHHHHHHHHHHHHHHHHHT-HHHHHHHHHHHHHHHHHHHHHHHHHHHHT------S--------HHHHHHHHHHHHTS---STTTTHHHHHHHTT-HHHHHHHHHHHHHHHHHHHHHHHHHHHHHHHS-HHHHHHHHHHHHHTTSS-PPP-----------------------S--S-S-EEE-TTT--EEETT---SB-TTT--BGGGPEEE--